Protein AF-A0A7S4NWD3-F1 (afdb_monomer_lite)

Structure (mmCIF, N/CA/C/O backbone):
data_AF-A0A7S4NWD3-F1
#
_entry.id   AF-A0A7S4NWD3-F1
#
loop_
_atom_site.group_PDB
_atom_site.id
_atom_site.type_symbol
_atom_site.label_atom_id
_atom_site.label_alt_id
_atom_site.label_comp_id
_atom_site.label_asym_id
_atom_site.label_entity_id
_atom_site.label_seq_id
_atom_site.pdbx_PDB_ins_code
_atom_site.Cartn_x
_atom_site.Cartn_y
_atom_site.Cartn_z
_atom_site.occupancy
_atom_site.B_iso_or_equiv
_atom_site.auth_seq_id
_atom_site.auth_comp_id
_atom_site.auth_asym_id
_atom_site.auth_atom_id
_atom_site.pdbx_PDB_model_num
ATOM 1 N N . MET A 1 1 ? -67.086 -18.623 17.886 1.00 41.56 1 MET A N 1
ATOM 2 C CA . MET A 1 1 ? -66.328 -18.677 16.615 1.00 41.56 1 MET A CA 1
ATOM 3 C C . MET A 1 1 ? -65.947 -17.241 16.277 1.00 41.56 1 MET A C 1
ATOM 5 O O . MET A 1 1 ? -66.860 -16.445 16.191 1.00 41.56 1 MET A O 1
ATOM 9 N N . GLY A 1 2 ? -64.716 -16.760 16.160 1.00 38.47 2 GLY A N 1
ATOM 10 C CA . GLY A 1 2 ? -63.356 -17.203 16.460 1.00 38.47 2 GLY A CA 1
ATOM 11 C C . GLY A 1 2 ? -62.492 -15.928 16.359 1.00 38.47 2 GLY A C 1
ATOM 12 O O . GLY A 1 2 ? -62.720 -15.122 15.460 1.00 38.47 2 GLY A O 1
ATOM 13 N N . ASN A 1 3 ? -61.579 -15.698 17.306 1.00 37.47 3 ASN A N 1
ATOM 14 C CA . ASN A 1 3 ? -60.650 -14.558 17.284 1.00 37.47 3 ASN A CA 1
ATOM 15 C C . ASN A 1 3 ? -59.569 -14.762 16.206 1.00 37.47 3 ASN A C 1
ATOM 17 O O . ASN A 1 3 ? -59.032 -15.868 16.130 1.00 37.47 3 ASN A O 1
ATOM 21 N N . PRO A 1 4 ? -59.156 -13.726 15.453 1.00 48.88 4 PRO A N 1
ATOM 22 C CA . PRO A 1 4 ? -57.919 -13.774 14.693 1.00 48.88 4 PRO A CA 1
ATOM 23 C C . PRO A 1 4 ? -56.743 -13.339 15.578 1.00 48.88 4 PRO A C 1
ATOM 25 O O . PRO A 1 4 ? -56.619 -12.185 15.983 1.00 48.88 4 PRO A O 1
ATOM 28 N N . THR A 1 5 ? -55.881 -14.303 15.887 1.00 43.25 5 THR A N 1
ATOM 29 C CA . THR A 1 5 ? -54.583 -14.129 16.541 1.00 43.25 5 THR A CA 1
ATOM 30 C C . THR A 1 5 ? -53.603 -13.417 15.609 1.00 43.25 5 THR A C 1
ATOM 32 O O . THR A 1 5 ? -53.411 -13.810 14.456 1.00 43.25 5 THR A O 1
ATOM 35 N N . SER A 1 6 ? -52.957 -12.371 16.125 1.00 45.97 6 SER A N 1
ATOM 36 C CA . SER A 1 6 ? -51.870 -11.655 15.466 1.00 45.97 6 SER A CA 1
ATOM 37 C C . SER A 1 6 ? -50.665 -12.581 15.263 1.00 45.97 6 SER A C 1
ATOM 39 O O . SER A 1 6 ? -50.131 -13.172 16.201 1.00 45.97 6 SER A O 1
ATOM 41 N N . LYS A 1 7 ? -50.217 -12.717 14.012 1.00 46.47 7 LYS A N 1
ATOM 42 C CA . LYS A 1 7 ? -48.926 -13.334 13.693 1.00 46.47 7 LYS A CA 1
ATOM 43 C C . LYS A 1 7 ? -47.823 -12.339 14.047 1.00 46.47 7 LYS A C 1
ATOM 45 O O . LYS A 1 7 ? -47.582 -11.391 13.305 1.00 46.47 7 LYS A O 1
ATOM 50 N N . GLY A 1 8 ? -47.167 -12.559 15.183 1.00 41.53 8 GLY A N 1
ATOM 51 C CA . GLY A 1 8 ? -45.890 -11.926 15.491 1.00 41.53 8 GLY A CA 1
ATOM 52 C C . GLY A 1 8 ? -44.839 -12.345 14.462 1.00 41.53 8 GLY A C 1
ATOM 53 O O . GLY A 1 8 ? -44.642 -13.537 14.222 1.00 41.53 8 GLY A O 1
ATOM 54 N N . LYS A 1 9 ? -44.177 -11.361 13.844 1.00 42.38 9 LYS A N 1
ATOM 55 C CA . LYS A 1 9 ? -42.900 -11.564 13.154 1.00 42.38 9 LYS A CA 1
ATOM 56 C C . LYS A 1 9 ? -41.910 -12.107 14.186 1.00 42.38 9 LYS A C 1
ATOM 58 O O . LYS A 1 9 ? -41.604 -11.415 15.151 1.00 42.38 9 LYS A O 1
ATOM 63 N N . LYS A 1 10 ? -41.430 -13.336 13.992 1.00 42.47 10 LYS A N 1
ATOM 64 C CA . LYS A 1 10 ? -40.183 -13.781 14.612 1.00 42.47 10 LYS A CA 1
ATOM 65 C C . LYS A 1 10 ? -39.064 -13.013 13.916 1.00 42.47 10 LYS A C 1
ATOM 67 O O . LYS A 1 10 ? -38.820 -13.245 12.737 1.00 42.47 10 LYS A O 1
ATOM 72 N N . GLU A 1 11 ? -38.469 -12.058 14.621 1.00 41.75 11 GLU A N 1
ATOM 73 C CA . GLU A 1 11 ? -37.129 -11.579 14.295 1.00 41.75 11 GLU A CA 1
ATOM 74 C C . GLU A 1 11 ? -36.184 -12.772 14.428 1.00 41.75 11 GLU A C 1
ATOM 76 O O . GLU A 1 11 ? -36.008 -13.341 15.505 1.00 41.75 11 GLU A O 1
ATOM 81 N N . GLU A 1 12 ? -35.660 -13.200 13.289 1.00 38.53 12 GLU A N 1
ATOM 82 C CA . GLU A 1 12 ? -34.567 -14.148 13.182 1.00 38.53 12 GLU A CA 1
ATOM 83 C C . GLU A 1 12 ? -33.302 -13.393 13.608 1.00 38.53 12 GLU A C 1
ATOM 85 O O . GLU A 1 12 ? -32.706 -12.641 12.841 1.00 38.53 12 GLU A O 1
ATOM 90 N N . VAL A 1 13 ? -32.977 -13.481 14.898 1.00 40.69 13 VAL A N 1
ATOM 91 C CA . VAL A 1 13 ? -31.715 -12.980 15.441 1.00 40.69 13 VAL A CA 1
ATOM 92 C C . VAL A 1 13 ? -30.650 -13.990 15.029 1.00 40.69 13 VAL A C 1
ATOM 94 O O . VAL A 1 13 ? -30.487 -15.016 15.681 1.00 40.69 13 VAL A O 1
ATOM 97 N N . GLU A 1 14 ? -29.999 -13.728 13.895 1.00 43.06 14 GLU A N 1
ATOM 98 C CA . GLU A 1 14 ? -28.800 -14.444 13.457 1.00 43.06 14 GLU A CA 1
ATOM 99 C C . GLU A 1 14 ? -27.775 -14.505 14.597 1.00 43.06 14 GLU A C 1
ATOM 101 O O . GLU A 1 14 ? -27.456 -13.486 15.219 1.00 43.06 14 GLU A O 1
ATOM 106 N N . ASP A 1 15 ? -27.250 -15.709 14.833 1.00 42.38 15 ASP A N 1
ATOM 107 C CA . ASP A 1 15 ? -26.119 -16.003 15.710 1.00 42.38 15 ASP A CA 1
ATOM 108 C C . ASP A 1 15 ? -24.873 -15.227 15.250 1.00 42.38 15 ASP A C 1
ATOM 110 O O . ASP A 1 15 ? -24.017 -15.729 14.518 1.00 42.38 15 ASP A O 1
ATOM 114 N N . ARG A 1 16 ? -24.755 -13.966 15.670 1.00 47.50 16 ARG A N 1
ATOM 115 C CA . ARG A 1 16 ? -23.540 -13.176 15.466 1.00 47.50 16 ARG A CA 1
ATOM 116 C C . ARG A 1 16 ? -22.467 -13.717 16.401 1.00 47.50 16 ARG A C 1
ATOM 118 O O . ARG A 1 16 ? -22.566 -13.571 17.620 1.00 47.50 16 ARG A O 1
ATOM 125 N N . LYS A 1 17 ? -21.451 -14.365 15.828 1.00 49.34 17 LYS A N 1
ATOM 126 C CA . LYS A 1 17 ? -20.293 -14.871 16.570 1.00 49.34 17 LYS A CA 1
ATOM 127 C C . LYS A 1 17 ? -19.657 -13.729 17.359 1.00 49.34 17 LYS A C 1
ATOM 129 O O . LYS A 1 17 ? -19.288 -12.701 16.799 1.00 49.34 17 LYS A O 1
ATOM 134 N N . GLN A 1 18 ? -19.543 -13.928 18.666 1.00 49.31 18 GLN A N 1
ATOM 135 C CA . GLN A 1 18 ? -18.903 -12.986 19.568 1.00 49.31 18 GLN A CA 1
ATOM 136 C C . GLN A 1 18 ? -17.391 -12.998 19.300 1.00 49.31 18 GLN A C 1
ATOM 138 O O . GLN A 1 18 ? -16.744 -14.034 19.470 1.00 49.31 18 GLN A O 1
ATOM 143 N N . THR A 1 19 ? -16.828 -11.878 18.849 1.00 57.00 19 THR A N 1
ATOM 144 C CA . THR A 1 19 ? -15.382 -11.753 18.608 1.00 57.00 19 THR A CA 1
ATOM 145 C C . THR A 1 19 ? -14.650 -11.330 19.884 1.00 57.00 19 THR A C 1
ATOM 147 O O . THR A 1 19 ? -15.164 -10.548 20.686 1.00 57.00 19 THR A O 1
ATOM 150 N N . ASN A 1 20 ? -13.431 -11.845 20.087 1.00 61.56 20 ASN A N 1
ATOM 151 C CA . ASN A 1 20 ? -12.534 -11.436 21.176 1.00 61.56 20 ASN A CA 1
ATOM 152 C C . ASN A 1 20 ? -11.809 -10.130 20.809 1.00 61.56 20 ASN A C 1
ATOM 154 O O . ASN A 1 20 ? -10.587 -10.107 20.665 1.00 61.56 20 ASN A O 1
ATOM 158 N N . ASP A 1 21 ? -12.555 -9.045 20.616 1.00 73.25 21 ASP A N 1
ATOM 159 C CA . ASP A 1 21 ? -11.954 -7.762 20.256 1.00 73.25 21 ASP A CA 1
ATOM 160 C C . ASP A 1 21 ? -11.148 -7.187 21.428 1.00 73.25 21 ASP A C 1
ATOM 162 O O . ASP A 1 21 ? -11.677 -6.933 22.515 1.00 73.25 21 ASP A O 1
ATOM 166 N N . VAL A 1 22 ? -9.869 -6.892 21.200 1.00 80.00 22 VAL A N 1
ATOM 167 C CA . VAL A 1 22 ? -9.055 -6.152 22.170 1.00 80.00 22 VAL A CA 1
ATOM 168 C C . VAL A 1 22 ? -9.327 -4.658 22.003 1.00 80.00 22 VAL A C 1
ATOM 170 O O . VAL A 1 22 ? -8.842 -4.031 21.059 1.00 80.00 22 VAL A O 1
ATOM 173 N N . VAL A 1 23 ? -10.101 -4.076 22.925 1.00 81.12 23 VAL A N 1
ATOM 174 C CA . VAL A 1 23 ? -10.368 -2.628 22.962 1.00 81.12 23 VAL A CA 1
ATOM 175 C C . VAL A 1 23 ? -9.117 -1.878 23.405 1.00 81.12 23 VAL A C 1
ATOM 177 O O . VAL A 1 23 ? -8.623 -2.064 24.515 1.00 81.12 23 VAL A O 1
ATOM 180 N N . LEU A 1 24 ? -8.635 -0.983 22.550 1.00 79.38 24 LEU A N 1
ATOM 181 C CA . LEU A 1 24 ? -7.476 -0.132 22.810 1.00 79.38 24 LEU A CA 1
ATOM 182 C C . LEU A 1 24 ? -7.882 1.181 23.475 1.00 79.38 24 LEU A C 1
ATOM 184 O O . LEU A 1 24 ? -7.222 1.652 24.400 1.00 79.38 24 LEU A O 1
ATOM 188 N N . LYS A 1 25 ? -8.970 1.785 22.988 1.00 85.81 25 LYS A N 1
ATOM 189 C CA . LYS A 1 25 ? -9.419 3.111 23.416 1.00 85.81 25 LYS A CA 1
ATOM 190 C C . LYS A 1 25 ? -10.913 3.294 23.167 1.00 85.81 25 LYS A C 1
ATOM 192 O O . LYS A 1 25 ? -11.452 2.790 22.186 1.00 85.81 25 LYS A O 1
ATOM 197 N N . LYS A 1 26 ? -11.568 4.081 24.025 1.00 87.75 26 LYS A N 1
ATOM 198 C CA . LYS A 1 26 ? -12.916 4.618 23.786 1.00 87.75 26 LYS A CA 1
ATOM 199 C C . LYS A 1 26 ? -12.838 6.082 23.362 1.00 87.75 26 LYS A C 1
ATOM 201 O O . LYS A 1 26 ? -12.059 6.852 23.924 1.00 87.75 26 LYS A O 1
ATOM 206 N N . ILE A 1 27 ? -13.637 6.463 22.374 1.00 88.25 27 ILE A N 1
ATOM 207 C CA . ILE A 1 27 ? -13.651 7.801 21.772 1.00 88.25 27 ILE A CA 1
ATOM 208 C C . ILE A 1 27 ? -15.102 8.276 21.685 1.00 88.25 27 ILE A C 1
ATOM 210 O O . ILE A 1 27 ? -15.995 7.478 21.426 1.00 88.25 27 ILE A O 1
ATOM 214 N N . LYS A 1 28 ? -15.356 9.570 21.889 1.00 88.06 28 LYS A N 1
ATOM 215 C CA . LYS A 1 28 ? -16.669 10.177 21.641 1.00 88.06 28 LYS A CA 1
ATOM 216 C C . LYS A 1 28 ? -16.530 11.237 20.553 1.00 88.06 28 LYS A C 1
ATOM 218 O O . LYS A 1 28 ? -15.731 12.156 20.714 1.00 88.06 28 LYS A O 1
ATOM 223 N N . LYS A 1 29 ? -17.288 11.103 19.466 1.00 83.69 29 LYS A N 1
ATOM 224 C CA . LYS A 1 29 ? -17.286 12.003 18.301 1.00 83.69 29 LYS A CA 1
ATOM 225 C C . LYS A 1 29 ? -18.735 12.308 17.939 1.00 83.69 29 LYS A C 1
ATOM 227 O O . LYS A 1 29 ? -19.535 11.385 17.823 1.00 83.69 29 LYS A O 1
ATOM 232 N N . ASP A 1 30 ? -19.087 13.589 17.870 1.00 89.69 30 ASP A N 1
ATOM 233 C CA . ASP A 1 30 ? -20.436 14.058 17.509 1.00 89.69 30 ASP A CA 1
ATOM 234 C C . ASP A 1 30 ? -21.569 13.401 18.323 1.00 89.69 30 ASP A C 1
ATOM 236 O O . ASP A 1 30 ? -22.630 13.047 17.818 1.00 89.69 30 ASP A O 1
ATO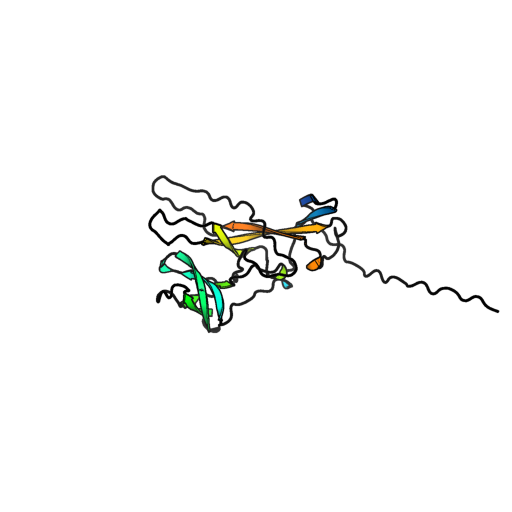M 240 N N . GLY A 1 31 ? -21.323 13.188 19.621 1.00 89.06 31 GLY A N 1
ATOM 241 C CA . GLY A 1 31 ? -22.281 12.547 20.528 1.00 89.06 31 GLY A CA 1
ATOM 242 C C . GLY A 1 31 ? -22.340 11.017 20.439 1.00 89.06 31 GLY A C 1
ATOM 243 O O . GLY A 1 31 ? -22.986 10.400 21.285 1.00 89.06 31 GLY A O 1
ATOM 244 N N . VAL A 1 32 ? -21.628 10.398 19.497 1.00 87.06 32 VAL A N 1
ATOM 245 C CA . VAL A 1 32 ? -21.564 8.946 19.296 1.00 87.06 32 VAL A CA 1
ATOM 246 C C . VAL A 1 32 ? -20.310 8.375 19.958 1.00 87.06 32 VAL A C 1
ATOM 248 O O . VAL A 1 32 ? -19.217 8.932 19.840 1.00 87.06 32 VAL A O 1
ATOM 251 N N . ASN A 1 33 ? -20.462 7.248 20.657 1.00 89.12 33 ASN A N 1
ATOM 252 C CA . ASN A 1 33 ? -19.335 6.511 21.222 1.00 89.12 33 ASN A CA 1
ATOM 253 C C . ASN A 1 33 ? -18.745 5.552 20.184 1.00 89.12 33 ASN A C 1
ATOM 255 O O . ASN A 1 33 ? -19.465 4.796 19.527 1.00 89.12 33 ASN A O 1
ATOM 259 N N . TYR A 1 34 ? -17.425 5.543 20.108 1.00 87.31 34 TYR A N 1
ATOM 260 C CA . TYR A 1 34 ? -16.610 4.679 19.276 1.00 87.31 34 TYR A CA 1
ATOM 261 C C . TYR A 1 34 ? -15.595 3.927 20.138 1.00 87.31 34 TYR A C 1
ATOM 263 O O . TYR A 1 34 ? -15.193 4.380 21.214 1.00 87.31 34 TYR A O 1
ATOM 271 N N . VAL A 1 35 ? -15.167 2.778 19.639 1.00 85.75 35 VAL A N 1
ATOM 272 C CA . VAL A 1 35 ? -14.115 1.943 20.205 1.00 85.75 35 VAL A CA 1
ATOM 273 C C . VAL A 1 35 ? -13.070 1.695 19.131 1.00 85.75 35 VAL A C 1
ATOM 275 O O . VAL A 1 35 ? -13.398 1.320 18.006 1.00 85.75 35 VAL A O 1
ATOM 278 N N . GLU A 1 36 ? -11.813 1.943 19.475 1.00 86.69 36 GLU A N 1
ATOM 279 C CA . GLU A 1 36 ? -10.679 1.480 18.689 1.00 86.69 36 GLU A CA 1
ATOM 280 C C . GLU A 1 36 ? -10.364 0.055 19.138 1.00 86.69 36 GLU A C 1
ATOM 282 O O . GLU A 1 36 ? -10.134 -0.182 20.329 1.00 86.69 36 GLU A O 1
ATOM 287 N N . VAL A 1 37 ? -10.368 -0.889 18.204 1.00 86.62 37 VAL A N 1
ATOM 288 C CA . VAL A 1 37 ? -10.076 -2.301 18.474 1.00 86.62 37 VAL A CA 1
ATOM 289 C C . VAL A 1 37 ? -8.916 -2.775 17.615 1.00 86.62 37 VAL A C 1
ATOM 291 O O . VAL A 1 37 ? -8.726 -2.282 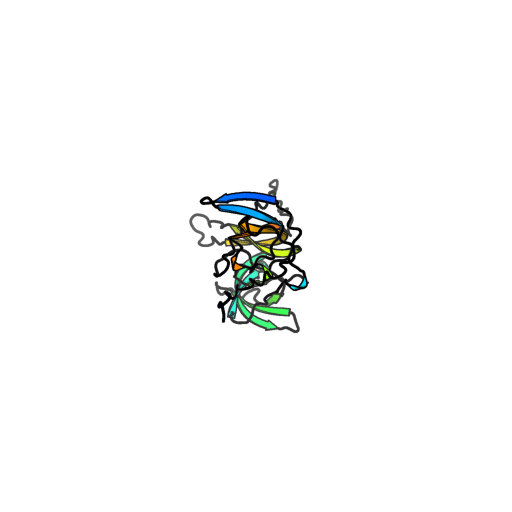16.503 1.00 86.62 37 VAL A O 1
ATOM 294 N N . VAL A 1 38 ? -8.129 -3.723 18.124 1.00 86.06 38 VAL A N 1
ATOM 295 C CA . VAL A 1 38 ? -7.137 -4.428 17.300 1.00 86.06 38 VAL A CA 1
ATOM 296 C C . VAL A 1 38 ? -7.877 -5.250 16.251 1.00 86.06 38 VAL A C 1
ATOM 298 O O . VAL A 1 38 ? -8.775 -6.015 16.595 1.00 86.06 38 VAL A O 1
ATOM 301 N N . TYR A 1 39 ? -7.496 -5.083 14.989 1.00 83.12 39 TYR A N 1
ATOM 302 C CA . TYR A 1 39 ? -7.989 -5.900 13.891 1.00 83.12 39 TYR A CA 1
ATOM 303 C C . TYR A 1 39 ? -6.928 -6.935 13.529 1.00 83.12 39 TYR A C 1
ATOM 305 O O . TYR A 1 39 ? -5.809 -6.590 13.145 1.00 83.12 39 TYR A O 1
ATOM 313 N N . GLU A 1 40 ? -7.290 -8.205 13.664 1.00 80.81 40 GLU A N 1
ATOM 314 C CA . GLU A 1 40 ? -6.474 -9.329 13.222 1.00 80.81 40 GLU A CA 1
ATOM 315 C C . GLU A 1 40 ? -7.141 -9.936 11.985 1.00 80.81 40 GLU A C 1
ATOM 317 O O . GLU A 1 40 ? -8.096 -10.704 12.126 1.00 80.81 40 GLU A O 1
ATOM 322 N N . PRO A 1 41 ? -6.697 -9.573 10.765 1.00 72.75 41 PRO A N 1
ATOM 323 C CA . PRO A 1 41 ? -7.249 -10.171 9.563 1.00 72.75 41 PRO A CA 1
ATOM 324 C C . PRO A 1 41 ? -7.016 -11.679 9.605 1.00 72.75 41 PRO A C 1
ATOM 326 O O . PRO A 1 41 ? -5.907 -12.148 9.885 1.00 72.75 41 PRO A O 1
ATOM 329 N N . HIS A 1 42 ? -8.055 -12.450 9.289 1.00 69.50 42 HIS A N 1
ATOM 330 C CA . HIS A 1 42 ? -7.872 -13.873 9.049 1.00 69.50 42 HIS A CA 1
ATOM 331 C C . HIS A 1 42 ? -6.899 -14.040 7.876 1.00 69.50 42 HIS A C 1
ATOM 333 O O . HIS A 1 42 ? -7.044 -13.361 6.860 1.00 69.50 42 HIS A O 1
ATOM 339 N N . LYS A 1 43 ? -5.912 -14.937 7.989 1.00 68.25 43 LYS A N 1
ATOM 340 C CA . LYS A 1 43 ? -4.872 -15.100 6.952 1.00 68.25 43 LYS A CA 1
ATOM 341 C C . LYS A 1 43 ? -5.460 -15.348 5.559 1.00 68.25 43 LYS A C 1
ATOM 343 O O . LYS A 1 43 ? -4.948 -14.820 4.582 1.00 68.25 43 LYS A O 1
ATOM 348 N N . ASP A 1 44 ? -6.570 -16.077 5.498 1.00 69.81 44 ASP A N 1
ATOM 349 C CA . ASP A 1 44 ? -7.260 -16.416 4.246 1.00 69.81 44 ASP A CA 1
ATOM 350 C C . ASP A 1 44 ? -8.066 -15.253 3.639 1.00 69.81 44 ASP A C 1
ATOM 352 O O . ASP A 1 44 ? -8.565 -15.362 2.522 1.00 69.81 44 ASP A O 1
ATOM 356 N N . MET A 1 45 ? -8.223 -14.144 4.366 1.00 66.94 45 MET A N 1
ATOM 357 C CA . MET A 1 45 ? -8.932 -12.957 3.884 1.00 66.94 45 MET A CA 1
ATOM 358 C C . MET A 1 45 ? -8.011 -11.939 3.219 1.00 66.94 45 MET A C 1
ATOM 360 O O . MET A 1 45 ? -8.528 -11.041 2.557 1.00 66.94 45 MET A O 1
ATOM 364 N N . VAL A 1 46 ? -6.686 -12.072 3.373 1.00 67.31 46 VAL A N 1
ATOM 365 C CA . VAL A 1 46 ? -5.728 -11.133 2.784 1.00 67.31 46 VAL A CA 1
ATOM 366 C C . VAL A 1 46 ? -5.683 -11.338 1.270 1.00 67.31 46 VAL A C 1
ATOM 368 O O . VAL A 1 46 ? -5.065 -12.276 0.763 1.00 67.31 46 VAL A O 1
ATOM 371 N N . ARG A 1 47 ? -6.361 -10.457 0.537 1.00 74.19 47 ARG A N 1
ATOM 372 C CA . ARG A 1 47 ? -6.329 -10.393 -0.923 1.00 74.19 47 ARG A CA 1
ATOM 373 C C . ARG A 1 47 ? -5.125 -9.574 -1.349 1.00 74.19 47 ARG A C 1
ATOM 375 O O . ARG A 1 47 ? -4.896 -8.479 -0.856 1.00 74.19 47 ARG A O 1
ATOM 382 N N . ARG A 1 48 ? -4.341 -10.114 -2.275 1.00 71.88 48 ARG A N 1
ATOM 383 C CA . ARG A 1 48 ? -3.202 -9.407 -2.859 1.00 71.88 48 ARG A CA 1
ATOM 384 C C . ARG A 1 48 ? -3.549 -9.080 -4.296 1.00 71.88 48 ARG A C 1
ATOM 386 O O . ARG A 1 48 ? -3.728 -10.000 -5.093 1.00 71.88 48 ARG A O 1
ATOM 393 N N . LEU A 1 49 ? -3.656 -7.793 -4.597 1.00 81.81 49 LEU A N 1
ATOM 394 C CA . LEU A 1 49 ? -3.792 -7.338 -5.969 1.00 81.81 49 LEU A CA 1
ATOM 395 C C . LEU A 1 49 ? -2.427 -7.311 -6.641 1.00 81.81 49 LEU A C 1
ATOM 397 O O . LEU A 1 49 ? -1.401 -7.024 -6.018 1.00 81.81 49 LEU A O 1
ATOM 401 N N . GLN A 1 50 ? -2.437 -7.662 -7.915 1.00 86.94 50 GLN A N 1
ATOM 402 C CA . GLN A 1 50 ? -1.275 -7.637 -8.773 1.00 86.94 50 GLN A CA 1
ATOM 403 C C . GLN A 1 50 ? -1.474 -6.514 -9.794 1.00 86.94 50 GLN A C 1
ATOM 405 O O . GLN A 1 50 ? -2.541 -6.500 -10.400 1.00 86.94 50 GLN A O 1
ATOM 410 N N . PRO A 1 51 ? -0.496 -5.609 -9.989 1.00 92.75 51 PRO A N 1
ATOM 411 C CA . PRO A 1 51 ? -0.572 -4.628 -11.063 1.00 92.75 51 PRO A CA 1
ATOM 412 C C . PRO A 1 51 ? -0.769 -5.282 -12.431 1.00 92.75 51 PRO A C 1
ATOM 414 O O . PRO A 1 51 ? -0.094 -6.261 -12.763 1.00 92.75 51 PRO A O 1
ATOM 417 N N . GLU A 1 52 ? -1.670 -4.725 -13.223 1.00 94.38 52 GLU A N 1
ATOM 418 C CA . GLU A 1 52 ? -1.964 -5.133 -14.591 1.00 94.38 52 GLU A CA 1
ATOM 419 C C . GLU A 1 52 ? -1.443 -4.088 -15.595 1.00 94.38 52 GLU A C 1
ATOM 421 O O . GLU A 1 52 ? -1.230 -2.927 -15.237 1.00 94.38 52 GLU A O 1
ATOM 426 N N . PRO A 1 53 ? -1.207 -4.461 -16.867 1.00 97.00 53 PRO A N 1
ATOM 427 C CA . PRO A 1 53 ? -0.862 -3.494 -17.906 1.00 97.00 53 PRO A CA 1
ATOM 428 C C . PRO A 1 53 ? -1.874 -2.344 -17.992 1.00 97.00 53 PRO A C 1
ATOM 430 O O . PRO A 1 53 ? -3.074 -2.572 -18.136 1.00 97.00 53 PRO A O 1
ATOM 433 N N . GLY A 1 54 ? -1.373 -1.112 -17.945 1.00 96.62 54 GLY A N 1
ATOM 434 C CA . GLY A 1 54 ? -2.160 0.119 -17.891 1.00 96.62 54 GLY A CA 1
ATOM 435 C C . GLY A 1 54 ? -2.372 0.681 -16.482 1.00 96.62 54 GLY A C 1
ATOM 436 O O . GLY A 1 54 ? -2.784 1.836 -16.373 1.00 96.62 54 GLY A O 1
ATOM 437 N N . ASP A 1 55 ? -2.064 -0.073 -15.423 1.00 95.75 55 ASP A N 1
ATOM 438 C CA . ASP A 1 55 ? -2.160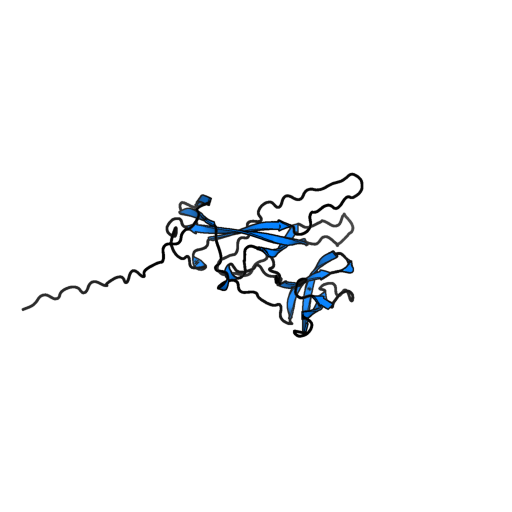 0.436 -14.055 1.00 95.75 55 ASP A CA 1
ATOM 439 C C . ASP A 1 55 ? -1.096 1.498 -13.772 1.00 95.75 55 ASP A C 1
ATOM 441 O O . ASP A 1 55 ? 0.074 1.367 -14.151 1.00 95.75 55 ASP A O 1
ATOM 445 N N . HIS A 1 56 ? -1.511 2.526 -13.031 1.00 95.06 56 HIS A N 1
ATOM 446 C CA . HIS A 1 56 ? -0.614 3.506 -12.438 1.00 95.06 56 HIS A CA 1
ATOM 447 C C . HIS A 1 56 ? -0.033 2.953 -11.132 1.00 95.06 56 HIS A C 1
ATOM 449 O O . HIS A 1 56 ? -0.754 2.417 -10.282 1.00 95.06 56 HIS A O 1
ATOM 455 N N . VAL A 1 57 ? 1.284 3.039 -10.979 1.00 94.06 57 VAL A N 1
ATOM 456 C CA . VAL A 1 57 ? 2.030 2.332 -9.934 1.00 94.06 57 VAL A CA 1
ATOM 457 C C . VAL A 1 57 ? 3.169 3.175 -9.377 1.00 94.06 57 VAL A C 1
ATOM 459 O O . VAL A 1 57 ? 3.731 4.037 -10.052 1.00 94.06 57 VAL A O 1
ATOM 462 N N . LEU A 1 58 ? 3.580 2.847 -8.153 1.00 93.44 58 LEU A N 1
ATOM 463 C CA . LEU A 1 58 ? 4.878 3.233 -7.618 1.00 93.44 58 LEU A CA 1
ATOM 464 C C . LEU A 1 58 ? 5.904 2.143 -7.835 1.00 93.44 58 LEU A C 1
ATOM 466 O O . LEU A 1 58 ? 5.743 0.999 -7.402 1.00 93.44 58 LEU A O 1
ATOM 470 N N . THR A 1 59 ? 7.036 2.557 -8.374 1.00 93.75 59 THR A N 1
ATOM 471 C CA . THR A 1 59 ? 8.089 1.659 -8.811 1.00 93.75 59 THR A CA 1
ATOM 472 C C . THR A 1 59 ? 9.420 2.085 -8.215 1.00 93.75 59 THR A C 1
ATOM 474 O O . THR A 1 59 ? 9.779 3.261 -8.228 1.00 93.75 59 THR A O 1
ATOM 477 N N . PHE A 1 60 ? 10.172 1.127 -7.670 1.00 92.12 60 PHE A N 1
ATOM 478 C CA . PHE A 1 60 ? 11.519 1.376 -7.164 1.00 92.12 60 PHE A CA 1
ATOM 479 C C . PHE A 1 60 ? 12.507 1.524 -8.322 1.00 92.12 60 PHE A C 1
ATOM 481 O O . PHE A 1 60 ? 12.834 0.551 -8.999 1.00 92.12 60 PHE A O 1
ATOM 488 N N . HIS A 1 61 ? 13.034 2.726 -8.498 1.00 90.25 61 HIS A N 1
ATOM 489 C CA . HIS A 1 61 ? 14.087 3.013 -9.452 1.00 90.25 61 HIS A CA 1
ATOM 490 C C . HIS A 1 61 ? 15.449 2.665 -8.836 1.00 90.25 61 HIS A C 1
ATOM 492 O O . HIS A 1 61 ? 15.948 3.373 -7.955 1.00 90.25 61 HIS A O 1
ATOM 498 N N . GLU A 1 62 ? 16.051 1.553 -9.276 1.00 85.44 62 GLU A N 1
ATOM 499 C CA . GLU A 1 62 ? 17.333 1.069 -8.739 1.00 85.44 62 GLU A CA 1
ATOM 500 C C . GLU A 1 62 ? 18.468 2.112 -8.811 1.00 85.44 62 GLU A C 1
ATOM 502 O O . GLU A 1 62 ? 19.150 2.277 -7.799 1.00 85.44 62 GLU A O 1
ATOM 507 N N . PRO A 1 63 ? 18.669 2.864 -9.916 1.00 84.25 63 PRO A N 1
ATOM 508 C CA . PRO A 1 63 ? 19.760 3.837 -10.008 1.00 84.25 63 PRO A CA 1
ATOM 509 C C . PRO A 1 63 ? 19.710 4.956 -8.962 1.00 84.25 63 PRO A C 1
ATOM 511 O O . PRO A 1 63 ? 20.756 5.397 -8.488 1.00 84.25 63 PRO A O 1
ATOM 514 N N . THR A 1 64 ? 18.515 5.424 -8.588 1.00 82.75 64 THR A N 1
ATOM 515 C CA . THR A 1 64 ? 18.351 6.510 -7.601 1.00 82.75 64 THR A CA 1
ATOM 516 C C . THR A 1 64 ? 17.921 6.010 -6.223 1.00 82.75 64 THR A C 1
ATOM 518 O O . THR A 1 64 ? 17.790 6.810 -5.295 1.00 82.75 64 THR A O 1
ATOM 521 N N . CYS A 1 65 ? 17.721 4.698 -6.062 1.00 84.75 65 CYS A N 1
ATOM 522 C CA . CYS A 1 65 ? 17.271 4.055 -4.828 1.00 84.75 65 CYS A CA 1
ATOM 523 C C . CYS A 1 65 ? 15.983 4.666 -4.242 1.00 84.75 65 CYS A C 1
ATOM 525 O O . CYS A 1 65 ? 15.831 4.741 -3.020 1.00 84.75 65 CYS A O 1
ATOM 527 N N . CYS A 1 66 ? 15.063 5.117 -5.096 1.00 85.44 66 CYS A N 1
ATOM 528 C CA . CYS A 1 66 ? 13.837 5.811 -4.699 1.00 85.44 66 CYS A CA 1
ATOM 529 C C . CYS A 1 66 ? 12.618 5.267 -5.453 1.00 85.44 66 CYS A C 1
ATOM 531 O O . CYS A 1 66 ? 12.763 4.672 -6.514 1.00 85.44 66 CYS A O 1
ATOM 533 N N . TYR A 1 67 ? 11.420 5.485 -4.910 1.00 88.75 67 TYR A N 1
ATOM 534 C CA . TYR A 1 67 ? 10.170 5.184 -5.613 1.00 88.75 67 TYR A CA 1
ATOM 535 C C . TYR A 1 67 ? 9.705 6.384 -6.434 1.00 88.75 67 TYR A C 1
ATOM 537 O O . TYR A 1 67 ? 9.784 7.514 -5.945 1.00 88.75 67 TYR A O 1
ATOM 545 N N . TYR A 1 68 ? 9.206 6.114 -7.637 1.00 90.19 68 TYR A N 1
ATOM 546 C CA . TYR A 1 68 ? 8.595 7.091 -8.537 1.00 90.19 68 TYR A CA 1
ATOM 547 C C . TYR A 1 68 ? 7.333 6.511 -9.163 1.00 90.19 68 TYR A C 1
ATOM 549 O O . TYR A 1 68 ? 7.161 5.290 -9.201 1.00 90.19 68 TYR A O 1
ATOM 557 N N . PHE A 1 69 ? 6.472 7.403 -9.638 1.00 92.44 69 PHE A N 1
ATOM 558 C CA . PHE A 1 69 ? 5.284 7.042 -10.392 1.00 92.44 69 PHE A CA 1
ATOM 559 C C . PHE A 1 69 ? 5.652 6.564 -11.800 1.00 92.44 69 PHE A C 1
ATOM 561 O O . PHE A 1 69 ? 6.630 7.017 -12.403 1.00 92.44 69 PHE A O 1
ATOM 568 N N . SER A 1 70 ? 4.902 5.581 -12.278 1.00 95.31 70 SER A N 1
ATOM 569 C CA . SER A 1 70 ? 5.050 4.989 -13.605 1.00 95.31 70 SER A CA 1
ATOM 570 C C . SER A 1 70 ? 3.761 4.271 -13.993 1.00 95.31 70 SER A C 1
ATOM 572 O O . SER A 1 70 ? 2.895 4.022 -13.152 1.00 95.31 70 SER A O 1
ATOM 574 N N . THR A 1 71 ? 3.660 3.880 -15.258 1.00 97.62 71 THR A N 1
ATOM 575 C CA . THR A 1 71 ? 2.577 3.037 -15.775 1.00 97.62 71 THR A CA 1
ATOM 576 C C . THR A 1 71 ? 3.123 1.670 -16.172 1.00 97.62 71 THR A C 1
ATOM 578 O O . THR A 1 71 ? 4.199 1.582 -16.768 1.00 97.62 71 THR A O 1
ATOM 581 N N . VAL A 1 72 ? 2.395 0.598 -15.853 1.00 97.75 72 VAL A N 1
ATOM 582 C CA . VAL A 1 72 ? 2.767 -0.764 -16.266 1.00 97.75 72 VAL A CA 1
ATOM 583 C C . VAL A 1 72 ? 2.531 -0.944 -17.762 1.00 97.75 72 VAL A C 1
ATOM 585 O O . VAL A 1 72 ? 1.400 -0.843 -18.229 1.00 97.75 72 VAL A O 1
ATOM 588 N N . ASP A 1 73 ? 3.574 -1.297 -18.507 1.00 98.00 73 ASP A N 1
ATOM 589 C CA . ASP A 1 73 ? 3.468 -1.626 -19.931 1.00 98.00 73 ASP A CA 1
ATOM 590 C C . ASP A 1 73 ? 3.168 -3.113 -20.136 1.00 98.00 73 ASP A C 1
ATOM 592 O O . ASP A 1 73 ? 2.341 -3.495 -20.966 1.00 98.00 73 ASP A O 1
ATOM 596 N N . SER A 1 74 ? 3.853 -3.980 -19.386 1.00 97.69 74 SER A N 1
ATOM 597 C CA . SER A 1 74 ? 3.649 -5.427 -19.458 1.00 97.69 74 SER A CA 1
ATOM 598 C C . SER A 1 74 ? 4.121 -6.143 -18.195 1.00 97.69 74 SER A C 1
ATOM 600 O O . SER A 1 74 ? 4.904 -5.604 -17.412 1.00 97.69 74 SER A O 1
ATOM 602 N N . PHE A 1 75 ? 3.652 -7.377 -18.011 1.00 96.56 75 PHE A N 1
ATOM 603 C CA . PHE A 1 75 ? 4.079 -8.263 -16.934 1.00 96.56 75 PHE A CA 1
ATOM 604 C C . PHE A 1 75 ? 4.379 -9.663 -17.480 1.00 96.56 75 PHE A C 1
ATOM 606 O O . PHE A 1 75 ? 3.531 -10.281 -18.127 1.00 96.56 75 PHE A O 1
ATOM 613 N N . ASP A 1 76 ? 5.572 -10.175 -17.187 1.00 96.38 76 ASP A N 1
ATOM 614 C CA . ASP A 1 76 ? 5.970 -11.550 -17.472 1.00 96.38 76 ASP A CA 1
ATOM 615 C C . ASP A 1 76 ? 5.864 -12.408 -16.206 1.00 96.38 76 ASP A C 1
ATOM 617 O O . ASP A 1 76 ? 6.677 -12.330 -15.281 1.00 96.38 76 ASP A O 1
ATOM 621 N N . GLN A 1 77 ? 4.863 -13.287 -16.193 1.00 92.94 77 GLN A N 1
ATOM 622 C CA . GLN A 1 77 ? 4.596 -14.192 -15.081 1.00 92.94 77 GLN A CA 1
ATOM 623 C C . GLN A 1 77 ? 5.693 -15.247 -14.871 1.00 92.94 77 GLN A C 1
ATOM 625 O O . GLN A 1 77 ? 5.864 -15.726 -13.750 1.00 92.94 77 GLN A O 1
ATOM 630 N N . ALA A 1 78 ? 6.438 -15.635 -15.910 1.00 94.31 78 ALA A N 1
ATOM 631 C CA . ALA A 1 78 ? 7.480 -16.652 -15.781 1.00 94.31 78 ALA A CA 1
ATOM 632 C C . ALA A 1 78 ? 8.710 -16.108 -15.046 1.00 94.31 78 ALA A C 1
ATOM 634 O O . ALA A 1 78 ? 9.330 -16.819 -14.253 1.00 94.31 78 ALA A O 1
ATOM 635 N N . THR A 1 79 ? 9.052 -14.845 -15.299 1.00 94.81 79 THR A N 1
ATOM 636 C CA . THR A 1 79 ? 10.215 -14.179 -14.699 1.00 94.81 79 THR A CA 1
ATOM 637 C C . THR A 1 79 ? 9.857 -13.301 -13.503 1.00 94.81 79 THR A C 1
ATOM 639 O O . THR A 1 79 ? 10.752 -12.923 -12.745 1.00 94.81 79 THR A O 1
ATOM 642 N N . MET A 1 80 ? 8.565 -13.034 -13.285 1.00 94.31 80 MET A N 1
ATOM 643 C CA . MET A 1 80 ? 8.052 -12.105 -12.275 1.00 94.31 80 MET A CA 1
ATOM 644 C C . MET A 1 80 ? 8.603 -10.682 -12.463 1.00 94.31 80 MET A C 1
ATOM 646 O O . MET A 1 80 ? 8.923 -9.992 -11.487 1.00 94.31 80 MET A O 1
ATOM 650 N N . LEU A 1 81 ? 8.730 -10.262 -13.726 1.00 96.44 81 LEU A N 1
ATOM 651 C CA . LEU A 1 81 ? 9.237 -8.952 -14.125 1.00 96.44 81 LEU A CA 1
ATOM 652 C C . LEU A 1 81 ? 8.145 -8.122 -14.796 1.00 96.44 81 LEU A C 1
ATOM 654 O O . LEU A 1 81 ? 7.365 -8.625 -15.601 1.00 96.44 81 LEU A O 1
ATOM 658 N N . TYR A 1 82 ? 8.123 -6.841 -14.460 1.00 96.94 82 TYR A N 1
ATOM 659 C CA . TYR A 1 82 ? 7.318 -5.816 -15.104 1.00 96.94 82 TYR A CA 1
ATOM 660 C C . TYR A 1 82 ? 8.195 -4.987 -16.025 1.00 96.94 82 TYR A C 1
ATOM 662 O O . TYR A 1 82 ? 9.344 -4.707 -15.688 1.00 96.94 82 TYR A O 1
ATOM 670 N N . GLU A 1 83 ? 7.622 -4.542 -17.131 1.00 98.06 83 GLU A N 1
ATOM 671 C CA . GLU A 1 83 ? 8.129 -3.396 -17.877 1.00 98.06 83 GLU A CA 1
ATOM 672 C C . GLU A 1 83 ? 7.237 -2.199 -17.567 1.00 98.06 83 GLU A C 1
ATOM 674 O O . GLU A 1 83 ? 6.009 -2.337 -17.542 1.00 98.06 83 GLU A O 1
ATOM 679 N N . VAL A 1 84 ? 7.846 -1.044 -17.308 1.00 97.56 84 VAL A N 1
ATOM 680 C CA . VAL A 1 84 ? 7.129 0.190 -16.977 1.00 97.56 84 VAL A CA 1
ATOM 681 C C . VAL A 1 84 ? 7.613 1.368 -17.813 1.00 97.56 84 VAL A C 1
ATOM 683 O O . VAL A 1 84 ? 8.784 1.452 -18.190 1.00 97.56 84 VAL A O 1
ATOM 686 N N . THR A 1 85 ? 6.732 2.340 -18.005 1.00 97.50 85 THR A N 1
ATOM 687 C CA . THR A 1 85 ? 7.087 3.661 -18.516 1.00 97.50 85 THR A CA 1
ATOM 688 C C . THR A 1 85 ? 6.961 4.676 -17.386 1.00 97.50 85 THR A C 1
ATOM 690 O O . THR A 1 85 ? 5.894 4.821 -16.793 1.00 97.50 85 THR A O 1
ATOM 693 N N . TRP A 1 86 ? 8.062 5.362 -17.068 1.00 95.06 86 TRP A N 1
ATOM 694 C CA . TRP A 1 86 ? 8.079 6.442 -16.078 1.00 95.06 86 TRP A CA 1
ATOM 695 C C . TRP A 1 86 ? 7.282 7.650 -16.565 1.00 95.06 86 TRP A C 1
ATOM 697 O O . TRP A 1 86 ? 7.306 7.977 -17.755 1.00 95.06 86 TRP A O 1
ATOM 707 N N . ASP A 1 87 ? 6.636 8.350 -15.637 1.00 92.56 87 ASP A N 1
ATOM 708 C CA . ASP A 1 87 ? 5.807 9.518 -15.953 1.00 92.56 87 ASP A CA 1
ATOM 709 C C . ASP A 1 87 ? 6.611 10.675 -16.569 1.00 92.56 87 ASP A C 1
ATOM 711 O O . ASP A 1 87 ? 6.103 11.424 -17.405 1.00 92.56 87 ASP A O 1
ATOM 715 N N . ASP A 1 88 ? 7.887 10.801 -16.196 1.00 90.12 88 ASP A N 1
ATOM 716 C CA . ASP A 1 88 ? 8.833 11.780 -16.746 1.00 90.12 88 ASP A CA 1
ATOM 717 C C . ASP A 1 88 ? 9.531 11.306 -18.034 1.00 90.12 88 ASP A C 1
ATOM 719 O O . ASP A 1 88 ? 10.382 12.007 -18.584 1.00 90.12 88 ASP A O 1
ATOM 723 N N . GLN A 1 89 ? 9.137 10.136 -18.546 1.00 91.75 89 GLN A N 1
ATOM 724 C CA . GLN A 1 89 ? 9.668 9.492 -19.746 1.00 91.75 89 GLN A CA 1
ATOM 725 C C . GLN A 1 89 ? 11.147 9.077 -19.660 1.00 91.75 89 GLN A C 1
ATOM 727 O O . GLN A 1 89 ? 11.742 8.782 -20.705 1.00 91.75 89 GLN A O 1
ATOM 732 N N . ASP A 1 90 ? 11.743 8.971 -18.464 1.00 88.81 90 ASP A N 1
ATOM 733 C CA . ASP A 1 90 ? 13.111 8.459 -18.295 1.00 88.81 90 ASP A CA 1
ATOM 734 C C . ASP A 1 90 ? 13.270 7.092 -19.019 1.00 88.81 90 ASP A C 1
ATOM 736 O O . ASP A 1 90 ? 12.406 6.215 -18.926 1.00 88.81 90 ASP A O 1
ATOM 740 N N . PRO A 1 91 ? 14.302 6.878 -19.855 1.00 92.19 91 PRO A N 1
ATOM 741 C CA . PRO A 1 91 ? 14.491 5.615 -20.574 1.00 92.19 91 PRO A CA 1
ATOM 742 C C . PRO A 1 91 ? 15.151 4.502 -19.743 1.00 92.19 91 PRO A C 1
ATOM 744 O O . PRO A 1 91 ? 15.296 3.382 -20.232 1.00 92.19 91 PRO A O 1
ATOM 747 N N . THR A 1 92 ? 15.601 4.784 -18.524 1.00 91.81 92 THR A N 1
ATOM 748 C CA . THR A 1 92 ? 16.432 3.887 -17.716 1.00 91.81 92 THR A CA 1
ATOM 749 C C . THR A 1 92 ? 15.615 3.045 -16.735 1.00 91.81 92 THR A C 1
ATOM 751 O O . THR A 1 92 ? 14.502 3.393 -16.355 1.00 91.81 92 THR A O 1
ATOM 754 N N . GLY A 1 93 ? 16.152 1.881 -16.348 1.00 88.50 93 GLY A N 1
ATOM 755 C CA . GLY A 1 93 ? 15.623 1.094 -15.226 1.00 88.50 93 GLY A CA 1
ATOM 756 C C . GLY A 1 93 ? 14.162 0.634 -15.343 1.00 88.50 93 GLY A C 1
ATOM 757 O O . GLY A 1 93 ? 13.509 0.518 -14.316 1.00 88.50 93 GLY A O 1
ATOM 758 N N . ARG A 1 94 ? 13.646 0.392 -16.556 1.00 95.06 94 ARG A N 1
ATOM 759 C CA . ARG A 1 94 ? 12.223 0.078 -16.815 1.00 95.06 94 ARG A CA 1
ATOM 760 C C . ARG A 1 94 ? 11.794 -1.362 -16.505 1.00 95.06 94 ARG A C 1
ATOM 762 O O . ARG A 1 94 ? 10.603 -1.619 -16.377 1.00 95.06 94 ARG A O 1
ATOM 769 N N . THR A 1 95 ? 12.748 -2.275 -16.326 1.00 96.62 95 THR A N 1
ATOM 770 C CA . THR A 1 95 ? 12.487 -3.666 -15.933 1.00 96.62 95 THR A CA 1
ATOM 771 C C . THR A 1 95 ? 12.489 -3.807 -14.409 1.00 96.62 95 THR A C 1
ATOM 773 O O . THR A 1 95 ? 13.522 -3.612 -13.763 1.00 96.62 95 THR A O 1
ATOM 776 N N . ILE A 1 96 ? 11.359 -4.193 -13.818 1.00 95.38 96 ILE A N 1
ATOM 777 C CA . ILE A 1 96 ? 11.113 -4.122 -12.372 1.00 95.38 96 ILE A CA 1
ATOM 778 C C . ILE A 1 96 ? 10.689 -5.480 -11.816 1.00 95.38 96 ILE A C 1
ATOM 780 O O . ILE A 1 96 ? 9.842 -6.166 -12.373 1.00 95.38 96 ILE A O 1
ATOM 784 N N . LYS A 1 97 ? 11.228 -5.861 -10.655 1.00 92.94 97 LYS A N 1
ATOM 785 C CA . LYS A 1 97 ? 10.794 -7.069 -9.931 1.00 92.94 97 LYS A CA 1
ATOM 786 C C . LYS A 1 97 ? 9.438 -6.874 -9.257 1.00 92.94 97 LYS A C 1
ATOM 788 O O . LYS A 1 97 ? 9.161 -5.807 -8.716 1.00 92.94 97 LYS A O 1
ATOM 793 N N . ASP A 1 98 ? 8.647 -7.936 -9.161 1.00 90.94 98 ASP A N 1
ATOM 794 C CA . ASP A 1 98 ? 7.321 -7.920 -8.523 1.00 90.94 98 ASP A CA 1
ATOM 795 C C . ASP A 1 98 ? 7.273 -7.383 -7.081 1.00 90.94 98 ASP A C 1
ATOM 797 O O . ASP A 1 98 ? 6.281 -6.795 -6.663 1.00 90.94 98 ASP A O 1
ATOM 801 N N . ASN A 1 99 ? 8.352 -7.521 -6.313 1.00 88.56 99 ASN A N 1
ATOM 802 C CA . ASN A 1 99 ? 8.458 -6.975 -4.957 1.00 88.56 99 ASN A CA 1
ATOM 803 C C . ASN A 1 99 ? 8.918 -5.501 -4.902 1.00 88.56 99 ASN A C 1
ATOM 805 O O . ASN A 1 99 ? 9.116 -4.926 -3.822 1.00 88.56 99 ASN A O 1
ATOM 809 N N . LYS A 1 100 ? 9.136 -4.876 -6.058 1.00 92.38 100 LYS A N 1
ATOM 810 C CA . LYS A 1 100 ? 9.623 -3.500 -6.227 1.00 92.38 100 LYS A CA 1
ATOM 811 C C . LYS A 1 100 ? 8.622 -2.572 -6.909 1.00 92.38 100 LYS A C 1
ATOM 813 O O . LYS A 1 100 ? 8.961 -1.423 -7.166 1.00 92.38 100 LYS A O 1
ATOM 818 N N . ILE A 1 101 ? 7.388 -3.032 -7.049 1.00 92.94 101 ILE A N 1
ATOM 819 C CA . ILE A 1 101 ? 6.251 -2.301 -7.598 1.00 92.94 101 ILE A CA 1
ATOM 820 C C . ILE A 1 101 ? 5.081 -2.348 -6.604 1.00 92.94 101 ILE A C 1
ATOM 822 O O . ILE A 1 101 ? 4.957 -3.311 -5.841 1.00 92.94 101 ILE A O 1
ATOM 826 N N . ALA A 1 102 ? 4.263 -1.303 -6.569 1.00 91.62 102 ALA A N 1
ATOM 827 C CA . ALA A 1 102 ? 3.042 -1.222 -5.772 1.00 91.62 102 ALA A CA 1
ATOM 828 C C . ALA A 1 102 ? 1.977 -0.437 -6.548 1.00 91.62 102 ALA A C 1
ATOM 830 O O . ALA A 1 102 ? 2.320 0.520 -7.236 1.00 91.62 102 ALA A O 1
ATOM 831 N N . LEU A 1 103 ? 0.704 -0.818 -6.435 1.00 90.62 103 LEU A N 1
ATOM 832 C CA . LEU A 1 103 ? -0.401 -0.070 -7.052 1.00 90.62 103 LEU A CA 1
ATOM 833 C C . LEU A 1 103 ? -0.477 1.339 -6.477 1.00 90.62 103 LEU A C 1
ATOM 835 O O . LEU A 1 103 ? -0.355 1.469 -5.266 1.00 90.62 103 LEU A O 1
ATOM 839 N N . ASP A 1 104 ? -0.726 2.364 -7.294 1.00 90.00 104 ASP A N 1
ATOM 840 C CA . ASP A 1 104 ? -0.981 3.730 -6.818 1.00 90.00 104 ASP A CA 1
ATOM 841 C C . ASP A 1 104 ? -2.413 3.880 -6.271 1.00 90.00 104 ASP A C 1
ATOM 843 O O . ASP A 1 104 ? -3.258 4.617 -6.780 1.00 90.00 104 ASP A O 1
ATOM 847 N N . GLN A 1 105 ? -2.721 3.101 -5.238 1.00 82.88 105 GLN A N 1
ATOM 848 C CA . GLN A 1 105 ? -3.991 3.163 -4.536 1.00 82.88 105 GLN A CA 1
ATOM 849 C C . GLN A 1 105 ? -3.858 2.760 -3.069 1.00 82.88 105 GLN A C 1
ATOM 851 O O . GLN A 1 105 ? -3.122 1.844 -2.706 1.00 82.88 105 GLN A O 1
ATOM 856 N N . THR A 1 106 ? -4.675 3.402 -2.243 1.00 79.31 106 THR A N 1
ATOM 857 C CA . THR A 1 106 ? -4.916 2.987 -0.859 1.00 79.31 106 THR A CA 1
ATOM 858 C C . THR A 1 106 ? -5.448 1.562 -0.815 1.00 79.31 106 THR A C 1
ATOM 860 O O . THR A 1 106 ? -6.410 1.271 -1.532 1.00 79.31 106 THR A O 1
ATOM 863 N N . PRO A 1 107 ? -4.900 0.677 0.035 1.00 79.06 107 PRO A N 1
ATOM 864 C CA . PRO A 1 107 ? -5.338 -0.695 0.083 1.00 79.06 107 PRO A CA 1
ATOM 865 C C . PRO A 1 107 ? -6.648 -0.785 0.863 1.00 79.06 107 PRO A C 1
ATOM 867 O O . PRO A 1 107 ? -6.892 -0.053 1.832 1.00 79.06 107 PRO A O 1
ATOM 870 N N . MET A 1 108 ? -7.488 -1.731 0.473 1.00 77.00 108 MET A N 1
ATOM 871 C CA . MET A 1 108 ? -8.675 -2.084 1.238 1.00 77.00 108 MET A CA 1
ATOM 872 C C . MET A 1 108 ? -8.292 -2.810 2.532 1.00 77.00 108 MET A C 1
ATOM 874 O O . MET A 1 108 ? -7.211 -3.382 2.661 1.00 77.00 108 MET A O 1
ATOM 878 N N . LEU A 1 109 ? -9.212 -2.862 3.500 1.00 77.69 109 LEU A N 1
ATOM 879 C CA . LEU A 1 109 ? -8.964 -3.571 4.761 1.00 77.69 109 LEU A CA 1
ATOM 880 C C . LEU A 1 109 ? -8.628 -5.055 4.549 1.00 77.69 109 LEU A C 1
ATOM 882 O O . LEU A 1 109 ? -7.793 -5.610 5.260 1.00 77.69 109 LEU A O 1
ATOM 886 N N . CYS A 1 110 ? -9.247 -5.688 3.551 1.00 79.69 110 CYS A N 1
ATOM 887 C CA . CYS A 1 110 ? -8.966 -7.069 3.174 1.00 79.69 110 CYS A CA 1
ATOM 888 C C . CYS A 1 110 ? -7.629 -7.249 2.440 1.00 79.69 110 CYS A C 1
ATOM 890 O O . CYS A 1 110 ? -7.255 -8.376 2.159 1.00 79.69 110 CYS A O 1
ATOM 892 N N . GLU A 1 111 ? -6.890 -6.184 2.145 1.00 79.00 111 GLU A N 1
ATOM 893 C CA . GLU A 1 111 ? -5.567 -6.233 1.503 1.00 79.00 111 GLU A CA 1
ATOM 894 C C . GLU A 1 111 ? -4.440 -5.936 2.499 1.00 79.00 111 GLU A C 1
ATOM 896 O O . GLU A 1 111 ? -3.256 -6.045 2.182 1.00 79.00 111 GLU A O 1
ATOM 901 N N . LEU A 1 112 ? -4.807 -5.577 3.731 1.00 81.94 112 LEU A N 1
ATOM 902 C CA . LEU A 1 112 ? -3.884 -5.300 4.817 1.00 81.94 112 LEU A CA 1
ATOM 903 C C . LEU A 1 112 ? -3.628 -6.568 5.633 1.00 81.94 112 LEU A C 1
ATOM 905 O O . LEU A 1 112 ? -4.551 -7.220 6.117 1.00 81.94 112 LEU A O 1
ATOM 909 N N . GLY A 1 113 ? -2.351 -6.874 5.853 1.00 84.31 113 GLY A N 1
ATOM 910 C CA . GLY A 1 113 ? -1.910 -7.957 6.727 1.00 84.31 113 GLY A CA 1
ATOM 911 C C . GLY A 1 113 ? -0.783 -7.505 7.647 1.00 84.31 113 GLY A C 1
ATOM 912 O O . GLY A 1 113 ? 0.098 -6.744 7.251 1.00 84.31 113 GLY A O 1
ATOM 913 N N . VAL A 1 114 ? -0.780 -7.981 8.894 1.00 85.38 114 VAL A N 1
ATOM 914 C CA . VAL A 1 114 ? 0.381 -7.791 9.776 1.00 85.38 114 VAL A CA 1
ATOM 915 C C . VAL A 1 114 ? 1.566 -8.570 9.202 1.00 85.38 114 VAL A C 1
ATOM 917 O O . VAL A 1 114 ? 1.431 -9.733 8.830 1.00 85.38 114 VAL A O 1
ATOM 920 N N . ASN A 1 115 ? 2.737 -7.938 9.190 1.00 85.50 115 ASN A N 1
ATOM 921 C CA . ASN A 1 115 ? 3.973 -8.361 8.529 1.00 85.50 115 ASN A CA 1
ATOM 922 C C . ASN A 1 115 ? 4.012 -8.204 6.999 1.00 85.50 115 ASN A C 1
ATOM 924 O O . ASN A 1 115 ? 4.996 -8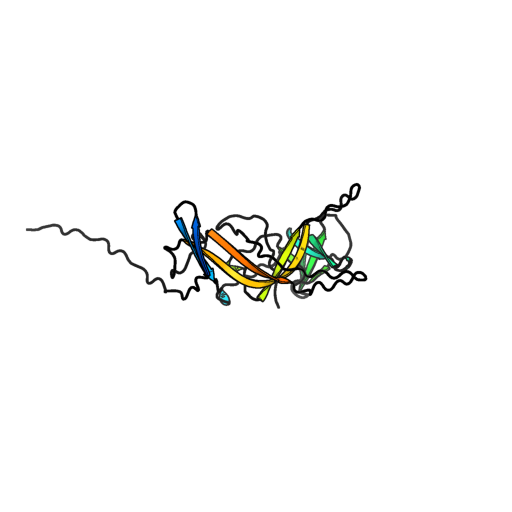.620 6.390 1.00 85.50 115 ASN A O 1
ATOM 928 N N . GLU A 1 116 ? 3.015 -7.570 6.380 1.00 83.50 116 GLU A N 1
ATOM 929 C CA . GLU A 1 116 ? 3.060 -7.267 4.946 1.00 83.50 116 GLU A CA 1
ATOM 930 C C . GLU A 1 116 ? 3.873 -5.989 4.658 1.00 83.50 116 GLU A C 1
ATOM 932 O O . GLU A 1 116 ? 3.842 -5.040 5.460 1.00 83.50 116 GLU A O 1
ATOM 937 N N . PRO A 1 117 ? 4.614 -5.948 3.533 1.00 83.75 117 PRO A N 1
ATOM 938 C CA . PRO A 1 117 ? 5.327 -4.770 3.081 1.00 83.75 117 PRO A CA 1
ATOM 939 C C . PRO A 1 117 ? 4.374 -3.749 2.470 1.00 83.75 117 PRO A C 1
ATOM 941 O O . PRO A 1 117 ? 3.493 -4.077 1.676 1.00 83.75 117 PRO A O 1
ATOM 944 N N . VAL A 1 118 ? 4.596 -2.485 2.810 1.00 84.56 118 VAL A N 1
ATOM 945 C CA . VAL A 1 118 ? 3.847 -1.359 2.254 1.00 84.56 118 VAL A CA 1
ATOM 946 C C . VAL A 1 118 ? 4.755 -0.163 2.002 1.00 84.56 118 VAL A C 1
ATOM 948 O O . VAL A 1 118 ? 5.851 -0.066 2.565 1.00 84.56 118 VAL A O 1
ATOM 951 N N . LEU A 1 119 ? 4.287 0.759 1.166 1.00 84.81 119 LEU A N 1
ATOM 952 C CA . LEU A 1 119 ? 4.914 2.057 0.954 1.00 84.81 119 LEU A CA 1
ATOM 953 C C . LEU A 1 119 ? 4.215 3.139 1.771 1.00 84.81 119 LEU A C 1
ATOM 955 O O . LEU A 1 119 ? 2.995 3.263 1.720 1.00 84.81 119 LEU A O 1
ATOM 959 N N . PHE A 1 120 ? 4.998 3.936 2.492 1.00 77.50 120 PHE A N 1
ATOM 960 C CA . PHE A 1 120 ? 4.518 5.092 3.245 1.00 77.50 120 PHE A CA 1
ATOM 961 C C . PHE A 1 120 ? 5.067 6.384 2.644 1.00 77.50 120 PHE A C 1
ATOM 963 O O . PHE A 1 120 ? 6.272 6.436 2.374 1.00 77.50 120 PHE A O 1
ATOM 970 N N . PRO A 1 121 ? 4.240 7.433 2.499 1.00 75.12 121 PRO A N 1
ATOM 971 C CA . PRO A 1 121 ? 4.736 8.750 2.143 1.00 75.12 121 PRO A CA 1
ATOM 972 C C . PRO A 1 121 ? 5.585 9.315 3.294 1.00 75.12 121 PRO A C 1
ATOM 974 O O . PRO A 1 121 ? 5.177 9.328 4.455 1.00 75.12 121 PRO A O 1
ATOM 977 N N . GLN A 1 122 ? 6.790 9.776 2.976 1.00 69.62 122 GLN A N 1
ATOM 978 C CA . GLN A 1 122 ? 7.735 10.428 3.891 1.00 69.62 122 GLN A CA 1
ATOM 979 C C . GLN A 1 122 ? 7.478 11.941 4.005 1.00 69.62 122 GLN A C 1
ATOM 981 O O . GLN A 1 122 ? 8.110 12.628 4.807 1.00 69.62 122 GLN A O 1
ATOM 986 N N . GLY A 1 123 ? 6.565 12.459 3.183 1.00 63.81 123 GLY A N 1
ATOM 987 C CA . GLY A 1 123 ? 6.371 13.879 2.932 1.00 63.81 123 GLY A CA 1
ATOM 988 C C . GLY A 1 123 ? 6.970 14.308 1.593 1.00 63.81 123 GLY A C 1
ATOM 989 O O . GLY A 1 123 ? 7.440 13.495 0.793 1.00 63.81 123 GLY A O 1
ATOM 990 N N . SER A 1 124 ? 6.936 15.613 1.354 1.00 60.31 124 SER A N 1
ATOM 991 C CA . SER A 1 124 ? 7.475 16.259 0.162 1.00 60.31 124 SER A CA 1
ATOM 992 C C . SER A 1 124 ? 8.734 17.038 0.522 1.00 60.31 124 SER A C 1
ATOM 994 O O . SER A 1 124 ? 8.741 17.803 1.489 1.00 60.31 124 SER A O 1
ATOM 996 N N . TYR A 1 125 ? 9.790 16.899 -0.271 1.00 56.38 125 TYR A N 1
ATOM 997 C CA . TYR A 1 125 ? 10.889 17.861 -0.231 1.00 56.38 125 TYR A CA 1
ATOM 998 C C . TYR A 1 125 ? 10.548 19.004 -1.177 1.00 56.38 125 TYR A C 1
ATOM 1000 O O . TYR A 1 125 ? 10.155 18.750 -2.309 1.00 56.38 125 TYR A O 1
ATOM 1008 N N . ASN A 1 126 ? 10.712 20.252 -0.743 1.00 51.75 126 ASN A N 1
ATOM 1009 C CA . ASN A 1 126 ? 10.737 21.364 -1.685 1.00 51.75 126 ASN A CA 1
ATOM 1010 C C . ASN A 1 126 ? 12.127 21.372 -2.322 1.00 51.75 126 ASN A C 1
ATOM 1012 O O . ASN A 1 126 ? 13.129 21.465 -1.608 1.00 51.75 126 ASN A O 1
ATOM 1016 N N . GLY A 1 127 ? 12.201 21.266 -3.649 1.00 50.75 127 GLY A N 1
ATOM 1017 C CA . GLY A 1 127 ? 13.405 21.704 -4.343 1.00 50.75 127 GLY A CA 1
ATOM 1018 C C . GLY A 1 127 ? 13.637 23.170 -3.976 1.00 50.75 127 GLY A C 1
ATOM 1019 O O . GLY A 1 127 ? 12.682 23.944 -3.934 1.00 50.75 127 GLY A O 1
ATOM 1020 N N . GLY A 1 128 ? 14.867 23.541 -3.606 1.00 47.06 128 GLY A N 1
ATOM 1021 C CA . GLY A 1 128 ? 15.195 24.942 -3.313 1.00 47.06 128 GLY A CA 1
ATOM 1022 C C . GLY A 1 128 ? 14.856 25.859 -4.494 1.00 47.06 128 GLY A C 1
ATOM 1023 O O . GLY A 1 128 ? 14.564 25.360 -5.576 1.00 47.06 128 GLY A O 1
ATOM 1024 N N . ASP A 1 129 ? 14.946 27.177 -4.293 1.00 47.16 129 ASP A N 1
ATOM 1025 C CA . ASP A 1 129 ? 14.374 28.268 -5.116 1.00 47.16 129 ASP A CA 1
ATOM 1026 C C . ASP A 1 129 ? 14.582 28.246 -6.654 1.00 47.16 129 ASP A C 1
ATOM 1028 O O . ASP A 1 129 ? 14.093 29.141 -7.329 1.00 47.16 129 ASP A O 1
ATOM 1032 N N . ASN A 1 130 ? 15.264 27.259 -7.243 1.00 52.16 130 ASN A N 1
ATOM 1033 C CA . ASN A 1 130 ? 15.391 27.059 -8.693 1.00 52.16 130 ASN A CA 1
ATOM 1034 C C . ASN A 1 130 ? 15.413 25.575 -9.135 1.00 52.16 130 ASN A C 1
ATOM 1036 O O . ASN A 1 130 ? 15.937 25.263 -10.203 1.00 52.16 130 ASN A O 1
ATOM 1040 N N . ILE A 1 131 ? 14.905 24.637 -8.327 1.00 50.28 131 ILE A N 1
ATOM 1041 C CA . ILE A 1 131 ? 14.807 23.215 -8.695 1.00 50.28 131 ILE A CA 1
ATOM 1042 C C . ILE A 1 131 ? 13.329 22.814 -8.678 1.00 50.28 131 ILE A C 1
ATOM 1044 O O . ILE A 1 131 ? 12.754 22.631 -7.609 1.00 50.28 131 ILE A O 1
ATOM 1048 N N . GLU A 1 132 ? 12.732 22.596 -9.853 1.00 46.06 132 GLU A N 1
ATOM 1049 C CA . GLU A 1 132 ? 11.373 22.035 -10.042 1.00 46.06 132 GLU A CA 1
ATOM 1050 C C . GLU A 1 132 ? 11.260 20.548 -9.616 1.00 46.06 132 GLU A C 1
ATOM 1052 O O . GLU A 1 132 ? 10.445 19.790 -10.124 1.00 46.06 132 GLU A O 1
ATOM 1057 N N . GLY A 1 133 ? 12.101 20.096 -8.685 1.00 45.91 133 GLY A N 1
ATOM 1058 C CA . GLY A 1 133 ? 12.294 18.690 -8.314 1.00 45.91 133 GLY A CA 1
ATOM 1059 C C . GLY A 1 133 ? 11.759 18.341 -6.930 1.00 45.91 133 GLY A C 1
ATOM 1060 O O . GLY A 1 133 ? 12.272 17.423 -6.286 1.00 45.91 133 GLY A O 1
ATOM 1061 N N . GLY A 1 134 ? 10.785 19.106 -6.432 1.00 55.16 134 GLY A N 1
ATOM 1062 C CA . GLY A 1 134 ? 10.061 18.720 -5.232 1.00 55.16 134 GLY A CA 1
ATOM 1063 C C . GLY A 1 134 ? 9.053 17.624 -5.557 1.00 55.16 134 GLY A C 1
ATOM 1064 O O . GLY A 1 134 ? 8.180 17.825 -6.391 1.00 55.16 134 GLY A O 1
ATOM 1065 N N . GLY A 1 135 ? 9.185 16.464 -4.920 1.00 66.38 135 GLY A N 1
ATOM 1066 C CA . GLY A 1 135 ? 8.308 15.314 -5.138 1.00 66.38 135 GLY A CA 1
ATOM 1067 C C . GLY A 1 135 ? 8.012 14.596 -3.831 1.00 66.38 135 GLY A C 1
ATOM 1068 O O . GLY A 1 135 ? 8.805 14.654 -2.881 1.00 66.38 135 GLY A O 1
ATOM 1069 N N . GLU A 1 136 ? 6.857 13.939 -3.771 1.00 75.12 136 GLU A N 1
ATOM 1070 C CA . GLU A 1 136 ? 6.522 13.059 -2.658 1.00 75.12 136 GLU A CA 1
ATOM 1071 C C . GLU A 1 136 ? 7.481 11.866 -2.651 1.00 75.12 136 GLU A C 1
ATOM 1073 O O . GLU A 1 136 ? 7.747 11.244 -3.682 1.00 75.12 136 GLU A O 1
ATOM 1078 N N . ARG A 1 137 ? 8.064 11.574 -1.489 1.00 79.44 137 ARG A N 1
ATOM 1079 C CA . ARG A 1 137 ? 8.966 10.432 -1.322 1.00 79.44 137 ARG A CA 1
ATOM 1080 C C . ARG A 1 137 ? 8.249 9.318 -0.600 1.00 79.44 137 ARG A C 1
ATOM 1082 O O . ARG A 1 137 ? 7.484 9.567 0.324 1.00 79.44 137 ARG A O 1
ATOM 1089 N N . TYR A 1 138 ? 8.561 8.090 -0.989 1.00 83.69 138 TYR A N 1
ATOM 1090 C CA . TYR A 1 138 ? 7.969 6.901 -0.401 1.00 83.69 138 TYR A CA 1
ATOM 1091 C C . TYR A 1 138 ? 9.048 5.988 0.166 1.00 83.69 138 TYR A C 1
ATOM 1093 O O . TYR A 1 138 ? 10.121 5.826 -0.420 1.00 83.69 138 TYR A O 1
ATOM 1101 N N . HIS A 1 139 ? 8.744 5.362 1.299 1.00 80.69 139 HIS A N 1
ATOM 1102 C CA . HIS A 1 139 ? 9.606 4.377 1.939 1.00 80.69 139 HIS A CA 1
ATOM 1103 C C . HIS A 1 139 ? 8.904 3.052 2.154 1.00 80.69 139 HIS A C 1
ATOM 1105 O O . HIS A 1 139 ? 7.726 2.996 2.490 1.00 80.69 139 HIS A O 1
ATOM 1111 N N . GLU A 1 140 ? 9.690 1.986 2.057 1.00 84.75 140 GLU A N 1
ATOM 1112 C CA . GLU A 1 140 ? 9.245 0.642 2.386 1.00 84.75 140 GLU A CA 1
ATOM 1113 C C . GLU A 1 140 ? 9.218 0.435 3.907 1.00 84.75 140 GLU A C 1
ATOM 1115 O O . GLU A 1 140 ? 10.188 0.716 4.628 1.00 84.75 140 GLU A O 1
ATOM 1120 N N . GLY A 1 141 ? 8.104 -0.089 4.400 1.00 84.31 141 GLY A N 1
ATOM 1121 C CA . GLY A 1 141 ? 7.958 -0.531 5.776 1.00 84.31 141 GLY A CA 1
ATOM 1122 C C . GLY A 1 141 ? 7.113 -1.792 5.877 1.00 84.31 141 GLY A C 1
ATOM 1123 O O . GLY A 1 141 ? 6.603 -2.298 4.886 1.00 84.31 141 GLY A O 1
ATOM 1124 N N . ILE A 1 142 ? 6.994 -2.304 7.096 1.00 84.38 142 ILE A N 1
ATOM 1125 C CA . ILE A 1 142 ? 6.203 -3.483 7.445 1.00 84.38 142 ILE A CA 1
ATOM 1126 C C . ILE A 1 142 ? 5.085 -3.069 8.382 1.00 84.38 142 ILE A C 1
ATOM 1128 O O . ILE A 1 142 ? 5.351 -2.386 9.375 1.00 84.38 142 ILE A O 1
ATOM 1132 N N . ILE A 1 143 ? 3.872 -3.548 8.122 1.00 84.31 143 ILE A N 1
ATOM 1133 C CA . ILE A 1 143 ? 2.744 -3.405 9.043 1.00 84.31 143 ILE A C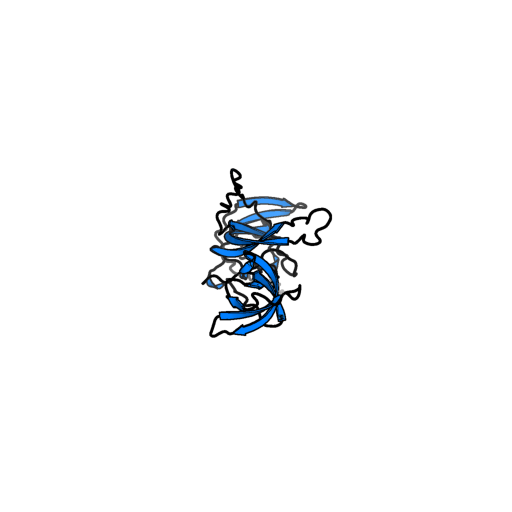A 1
ATOM 1134 C C . ILE A 1 143 ? 3.019 -4.213 10.312 1.00 84.31 143 ILE A C 1
ATOM 1136 O O . ILE A 1 143 ? 3.242 -5.419 10.263 1.00 84.31 143 ILE A O 1
ATOM 1140 N N . THR A 1 144 ? 2.966 -3.567 11.470 1.00 84.56 144 THR A N 1
ATOM 1141 C CA . THR A 1 144 ? 3.132 -4.216 12.780 1.00 84.56 144 THR A CA 1
ATOM 1142 C C . THR A 1 144 ? 1.816 -4.365 13.527 1.00 84.56 144 THR A C 1
ATOM 1144 O O . THR A 1 144 ? 1.707 -5.224 14.400 1.00 84.56 144 THR A O 1
ATOM 1147 N N . LYS A 1 145 ? 0.819 -3.539 13.202 1.00 84.56 145 LYS A N 1
ATOM 1148 C CA . LYS A 1 145 ? -0.498 -3.572 13.834 1.00 84.56 145 LYS A CA 1
ATOM 1149 C C . LYS A 1 145 ? -1.535 -2.903 12.945 1.00 84.56 145 LYS A C 1
ATOM 1151 O O . LYS A 1 145 ? -1.251 -1.871 12.341 1.00 84.56 145 LYS A O 1
ATOM 1156 N N . ILE A 1 146 ? -2.743 -3.455 12.949 1.00 84.31 146 ILE A N 1
ATOM 1157 C CA . ILE A 1 146 ? -3.927 -2.832 12.365 1.00 84.31 146 ILE A CA 1
ATOM 1158 C C . ILE A 1 146 ? -4.931 -2.620 13.501 1.00 84.31 146 ILE A C 1
ATOM 1160 O O . ILE A 1 146 ? -5.144 -3.506 14.332 1.00 84.31 146 ILE A O 1
ATOM 1164 N N . SER A 1 147 ? -5.521 -1.436 13.582 1.00 85.31 147 SER A N 1
ATOM 1165 C CA . SER A 1 147 ? -6.682 -1.175 14.428 1.00 85.31 147 SER A CA 1
ATOM 1166 C C . SER A 1 147 ? -7.779 -0.494 13.628 1.00 85.31 147 SER A C 1
ATOM 1168 O O . SER A 1 147 ? -7.519 0.153 12.619 1.00 85.31 147 SER A O 1
ATOM 1170 N N . ILE A 1 148 ? -9.023 -0.673 14.051 1.00 85.38 148 ILE A N 1
ATOM 1171 C CA . ILE A 1 148 ? -10.187 -0.069 13.400 1.00 85.38 148 ILE A CA 1
ATOM 1172 C C . ILE A 1 148 ? -11.012 0.697 14.422 1.00 85.38 148 ILE A C 1
ATOM 1174 O O . ILE A 1 148 ? -11.136 0.282 15.579 1.00 85.38 148 ILE A O 1
ATOM 1178 N N . LEU A 1 149 ? -11.586 1.815 13.989 1.00 83.25 149 LEU A N 1
ATOM 1179 C CA . LEU A 1 149 ? -12.566 2.568 14.752 1.00 83.25 149 LEU A CA 1
ATOM 1180 C C . LEU A 1 149 ? -13.967 2.122 14.353 1.00 83.25 149 LEU A C 1
ATOM 1182 O O . LEU A 1 149 ? -14.390 2.321 13.213 1.00 83.25 149 LEU A O 1
ATOM 1186 N N . LYS A 1 150 ? -14.716 1.578 15.310 1.00 85.00 150 LYS A N 1
ATOM 1187 C CA . LYS A 1 150 ? -16.124 1.215 15.116 1.00 85.00 150 LYS A CA 1
ATOM 1188 C C . LYS A 1 150 ? -17.003 1.811 16.198 1.00 85.00 150 LYS A C 1
ATOM 1190 O O . LYS A 1 150 ? -16.532 2.136 17.287 1.00 85.00 150 LYS A O 1
ATOM 1195 N N . LYS A 1 151 ? -18.295 1.978 15.918 1.00 84.38 151 LYS A N 1
ATOM 1196 C CA . LYS A 1 151 ? -19.245 2.469 16.932 1.00 84.38 151 LYS A CA 1
ATOM 1197 C C . LYS A 1 151 ? -19.317 1.465 18.085 1.00 84.38 151 LYS A C 1
ATOM 1199 O O . LYS A 1 151 ? -19.365 0.263 17.850 1.00 84.38 151 LYS A O 1
ATOM 1204 N N . GLU A 1 152 ? -19.378 1.950 19.325 1.00 83.06 152 GLU A N 1
ATOM 1205 C CA . GLU A 1 152 ? -19.352 1.108 20.537 1.00 83.06 152 GLU A CA 1
ATOM 1206 C C . GLU A 1 152 ? -20.482 0.067 20.555 1.00 83.06 152 GLU A C 1
ATOM 1208 O O . GLU A 1 152 ? -20.289 -1.047 21.025 1.00 83.06 152 GLU A O 1
ATOM 1213 N N . LYS A 1 153 ? -21.640 0.384 19.963 1.00 82.06 153 LYS A N 1
ATOM 1214 C CA . LYS A 1 153 ? -22.760 -0.562 19.817 1.00 82.06 153 LYS A CA 1
ATOM 1215 C C . LYS A 1 153 ? -22.439 -1.806 18.967 1.00 82.06 153 LYS A C 1
ATOM 1217 O O . LYS A 1 153 ? -23.206 -2.758 19.001 1.00 82.06 153 LYS A O 1
ATOM 1222 N N . PHE A 1 154 ? -21.347 -1.779 18.201 1.00 76.31 154 PHE A N 1
ATOM 1223 C CA . PHE A 1 154 ? -20.846 -2.891 17.386 1.00 76.31 154 PHE A CA 1
ATOM 1224 C C . PHE A 1 154 ? -19.647 -3.604 18.026 1.00 76.31 154 PHE A C 1
ATOM 1226 O O . PHE A 1 154 ? -18.961 -4.404 17.385 1.00 76.31 154 PHE A O 1
ATOM 1233 N N . LEU A 1 155 ? -19.361 -3.305 19.294 1.00 69.81 155 LEU A N 1
ATOM 1234 C CA . LEU A 1 155 ? -18.365 -4.030 20.066 1.00 69.81 155 LEU A CA 1
ATOM 1235 C C . LEU A 1 155 ? -18.795 -5.503 20.191 1.00 69.81 155 LEU A C 1
ATOM 1237 O O . LEU A 1 155 ? -19.919 -5.782 20.609 1.00 69.81 155 LEU A O 1
ATOM 1241 N N . ASN A 1 156 ? -17.893 -6.426 19.842 1.00 66.88 156 ASN A N 1
ATOM 1242 C CA . ASN A 1 156 ? -18.100 -7.884 19.796 1.00 66.88 156 ASN A CA 1
ATOM 1243 C C . ASN A 1 156 ? -18.989 -8.424 18.660 1.00 66.88 156 ASN A C 1
ATOM 1245 O O . ASN A 1 156 ? -19.360 -9.596 18.699 1.00 66.88 156 ASN A O 1
ATOM 1249 N N . LEU A 1 157 ? -19.359 -7.598 17.680 1.00 63.41 157 LEU A N 1
ATOM 1250 C CA . LEU A 1 157 ? -20.022 -8.065 16.462 1.00 63.41 157 LEU A CA 1
ATOM 1251 C C . LEU A 1 157 ? -18.993 -8.220 15.340 1.00 63.41 157 LEU A C 1
ATOM 1253 O O . LEU A 1 157 ? -18.107 -7.369 15.218 1.00 63.41 157 LEU A O 1
ATOM 1257 N N . GLU A 1 158 ? -19.146 -9.258 14.507 1.00 65.94 158 GLU A N 1
ATOM 1258 C CA . GLU A 1 158 ? -18.515 -9.288 13.183 1.00 65.94 158 GLU A CA 1
ATOM 1259 C C . GLU A 1 158 ? -18.981 -8.044 12.420 1.00 65.94 158 GLU A C 1
ATOM 1261 O O . GLU A 1 158 ? -20.176 -7.826 12.206 1.00 65.94 158 GLU A O 1
ATOM 1266 N N . VAL A 1 159 ? -18.026 -7.171 12.117 1.00 61.09 159 VAL A N 1
ATOM 1267 C CA . VAL A 1 159 ? -18.280 -5.845 11.558 1.00 61.09 159 VAL A CA 1
ATOM 1268 C C . VAL A 1 159 ? -18.212 -5.970 10.048 1.00 61.09 159 VAL A C 1
ATOM 1270 O O . VAL A 1 159 ? -17.211 -6.447 9.519 1.00 61.09 159 VAL A O 1
ATOM 1273 N N . SER A 1 160 ? -19.257 -5.531 9.352 1.00 65.06 160 SER A N 1
ATOM 1274 C CA . SER A 1 160 ? -19.152 -5.337 7.903 1.00 65.06 160 SER A CA 1
ATOM 1275 C C . SER A 1 160 ? -18.287 -4.108 7.607 1.00 65.06 160 SER A C 1
ATOM 1277 O O . SER A 1 160 ? -18.330 -3.142 8.369 1.00 65.06 160 SER A O 1
ATOM 1279 N N . ASP A 1 161 ? -17.569 -4.086 6.482 1.00 63.25 161 ASP A N 1
ATOM 1280 C CA . ASP A 1 161 ? -16.719 -2.946 6.087 1.00 63.25 161 ASP A CA 1
ATOM 1281 C C . ASP A 1 161 ? -17.463 -1.594 6.128 1.00 63.25 161 ASP A C 1
ATOM 1283 O O . ASP A 1 161 ? -16.879 -0.563 6.451 1.00 63.25 161 ASP A O 1
ATOM 1287 N N . SER A 1 162 ? -18.782 -1.600 5.898 1.00 63.75 162 SER A N 1
ATOM 1288 C CA . SER A 1 162 ? -19.646 -0.410 5.948 1.00 63.75 162 SER A CA 1
ATOM 1289 C C . SER A 1 162 ? -19.805 0.234 7.337 1.00 63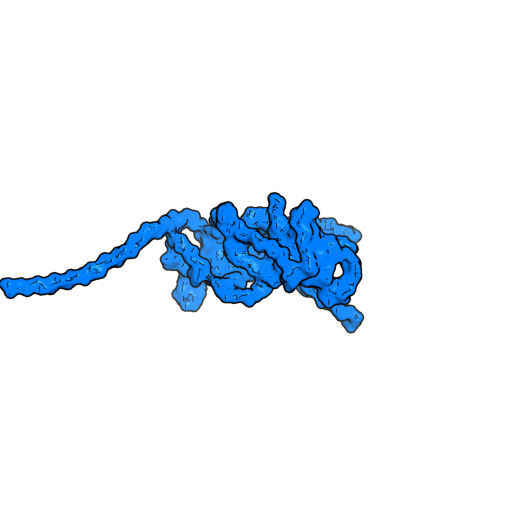.75 162 SER A C 1
ATOM 1291 O O . SER A 1 162 ? -20.297 1.358 7.451 1.00 63.75 162 SER A O 1
ATOM 1293 N N . GLU A 1 163 ? -19.408 -0.460 8.403 1.00 69.50 163 GLU A N 1
ATOM 1294 C CA . GLU A 1 163 ? -19.531 -0.007 9.794 1.00 69.50 163 GLU A CA 1
ATOM 1295 C C . GLU A 1 163 ? -18.195 0.467 10.393 1.00 69.50 163 GLU A C 1
ATOM 1297 O O . GLU A 1 163 ? -18.152 0.908 11.551 1.00 69.50 163 GLU A O 1
ATOM 1302 N N . ILE A 1 164 ? -17.122 0.403 9.600 1.00 73.12 164 ILE A N 1
ATOM 1303 C CA . ILE A 1 164 ? -15.787 0.884 9.944 1.00 73.12 164 ILE A CA 1
ATOM 1304 C C . ILE A 1 164 ? -15.696 2.361 9.575 1.00 73.12 164 ILE A C 1
ATOM 1306 O O . ILE A 1 164 ? -15.915 2.756 8.433 1.00 73.12 164 ILE A O 1
ATOM 1310 N N . GLU A 1 165 ? -15.398 3.193 10.569 1.00 77.75 165 GLU A N 1
ATOM 1311 C CA . GLU A 1 165 ? -15.271 4.638 10.369 1.00 77.75 165 GLU A CA 1
ATOM 1312 C C . GLU A 1 165 ? -13.858 5.002 9.912 1.00 77.75 165 GLU A C 1
ATOM 1314 O O . GLU A 1 165 ? -13.680 5.818 9.012 1.00 77.75 165 GLU A O 1
ATOM 1319 N N . GLU A 1 166 ? -12.851 4.424 10.568 1.00 78.38 166 GLU A N 1
ATOM 1320 C CA . GLU A 1 166 ? -11.442 4.707 10.307 1.00 78.38 166 GLU A CA 1
ATOM 1321 C C . GLU A 1 166 ? -10.618 3.429 10.495 1.00 78.38 166 GLU A C 1
ATOM 1323 O O . GLU A 1 166 ? -10.905 2.614 11.377 1.00 78.38 166 GLU A O 1
ATOM 1328 N N . VAL A 1 167 ? -9.580 3.272 9.675 1.00 75.88 167 VAL A N 1
ATOM 1329 C CA . VAL A 1 167 ? -8.563 2.227 9.813 1.00 75.88 167 VAL A CA 1
ATOM 1330 C C . VAL A 1 167 ? -7.273 2.896 10.284 1.00 75.88 167 VAL A C 1
ATOM 1332 O O . VAL A 1 167 ? -6.939 4.015 9.912 1.00 75.88 167 VAL A O 1
ATOM 1335 N N . PHE A 1 168 ? -6.527 2.230 11.146 1.00 79.31 168 PHE A N 1
ATOM 1336 C CA . PHE A 1 168 ? -5.230 2.685 11.610 1.00 79.31 168 PHE A CA 1
ATOM 1337 C C . PHE A 1 168 ? -4.219 1.588 11.336 1.00 79.31 168 PHE A C 1
ATOM 1339 O O . PHE A 1 168 ? -4.402 0.440 11.742 1.00 79.31 168 PHE A O 1
ATOM 1346 N N . VAL A 1 169 ? -3.133 1.950 10.664 1.00 76.62 169 VAL A N 1
ATOM 1347 C CA . VAL A 1 169 ? -2.042 1.030 10.359 1.00 76.62 169 VAL A CA 1
ATOM 1348 C C . VAL A 1 169 ? -0.793 1.558 11.043 1.00 76.62 169 VAL A C 1
ATOM 1350 O O . VAL A 1 169 ? -0.341 2.670 10.779 1.00 76.62 169 VAL A O 1
ATOM 1353 N N . ALA A 1 170 ? -0.236 0.765 11.952 1.00 77.88 170 ALA A N 1
ATOM 1354 C CA . ALA A 1 170 ? 1.089 1.013 12.490 1.00 77.88 170 ALA A CA 1
ATOM 1355 C C . ALA A 1 170 ? 2.102 0.173 11.716 1.00 77.88 170 ALA A C 1
ATOM 1357 O O . ALA A 1 170 ? 1.838 -0.985 11.380 1.00 77.88 170 ALA A O 1
ATOM 1358 N N . GLY A 1 171 ? 3.279 0.742 11.475 1.00 77.06 171 GLY A N 1
ATOM 1359 C CA . GLY A 1 171 ? 4.358 0.044 10.801 1.00 77.06 171 GLY A CA 1
ATOM 1360 C C . GLY A 1 171 ? 5.735 0.415 11.327 1.00 77.06 171 GLY A C 1
ATOM 1361 O O . GLY A 1 171 ? 5.897 1.324 12.142 1.00 77.06 171 GLY A O 1
ATOM 1362 N N . ARG A 1 172 ? 6.740 -0.315 10.850 1.00 77.75 172 ARG A N 1
ATOM 1363 C CA . ARG A 1 172 ? 8.163 -0.012 11.049 1.00 77.75 172 ARG A CA 1
ATOM 1364 C C . ARG A 1 172 ? 8.869 0.052 9.701 1.00 77.75 172 ARG A C 1
ATOM 1366 O O . ARG A 1 172 ? 8.524 -0.713 8.807 1.00 77.75 172 ARG A O 1
ATOM 1373 N N . HIS A 1 173 ? 9.866 0.918 9.556 1.00 72.44 173 HIS A N 1
ATOM 1374 C CA . HIS A 1 173 ? 10.698 0.932 8.350 1.00 72.44 173 HIS A CA 1
ATOM 1375 C C . HIS A 1 173 ? 11.495 -0.373 8.214 1.00 72.44 173 HIS A C 1
ATOM 1377 O O . HIS A 1 173 ? 11.922 -0.947 9.219 1.00 72.44 173 HIS A O 1
ATOM 1383 N N . LEU A 1 174 ? 11.705 -0.834 6.977 1.00 68.94 174 LEU A N 1
ATOM 1384 C CA . LEU A 1 174 ? 12.591 -1.974 6.694 1.00 68.94 174 LEU A CA 1
ATOM 1385 C C . LEU A 1 174 ? 14.064 -1.580 6.642 1.00 68.94 174 LEU A C 1
ATOM 1387 O O . LEU A 1 174 ? 14.932 -2.370 7.005 1.00 68.94 174 LEU A O 1
ATOM 1391 N N . SER A 1 175 ? 14.356 -0.356 6.219 1.00 60.62 175 SER A N 1
ATOM 1392 C CA . SER A 1 175 ? 15.683 0.222 6.370 1.00 60.62 175 SER A CA 1
ATOM 1393 C C . SER A 1 175 ? 15.794 0.810 7.771 1.00 60.62 175 SER A C 1
ATOM 1395 O O . SER A 1 175 ? 15.063 1.749 8.086 1.00 60.62 175 SER A O 1
ATOM 1397 N N . GLU A 1 176 ? 16.729 0.326 8.597 1.00 48.47 176 GLU A N 1
ATOM 1398 C CA . GLU A 1 176 ? 17.284 1.204 9.628 1.00 48.47 176 GLU A CA 1
ATOM 1399 C C . GLU A 1 176 ? 17.829 2.421 8.874 1.00 48.47 176 GLU A C 1
ATOM 1401 O O . GLU A 1 176 ? 18.712 2.251 8.027 1.00 48.47 176 GLU A O 1
ATOM 1406 N N . PRO A 1 177 ? 17.322 3.637 9.107 1.00 45.94 177 PRO A N 1
ATOM 1407 C CA . PRO A 1 177 ? 17.827 4.814 8.429 1.00 45.94 177 PRO A CA 1
ATOM 1408 C C . PRO A 1 177 ? 19.154 5.208 9.082 1.00 45.94 177 PRO A C 1
ATOM 1410 O O . PRO A 1 177 ? 19.296 6.260 9.688 1.00 45.94 177 PRO A O 1
ATOM 1413 N N . LYS A 1 178 ? 20.161 4.345 8.985 1.00 45.56 178 LYS A N 1
ATOM 1414 C CA . LYS A 1 178 ? 21.541 4.673 9.319 1.00 45.56 178 LYS A CA 1
ATOM 1415 C C . LYS A 1 178 ? 22.219 5.187 8.059 1.00 45.56 178 LYS A C 1
ATOM 1417 O O . LYS A 1 178 ? 23.192 4.613 7.587 1.00 45.56 178 LYS A O 1
ATOM 1422 N N . MET A 1 179 ? 21.712 6.289 7.512 1.00 43.06 179 MET A N 1
ATOM 1423 C CA . MET A 1 179 ? 22.569 7.138 6.691 1.00 43.06 179 MET A CA 1
ATOM 1424 C C . MET A 1 179 ? 23.411 7.979 7.645 1.00 43.06 179 MET A C 1
ATOM 1426 O O . MET A 1 179 ? 22.889 8.839 8.351 1.00 43.06 179 MET A O 1
ATOM 1430 N N . LYS A 1 180 ? 24.714 7.693 7.685 1.00 40.00 180 LYS A N 1
ATOM 1431 C CA . LYS A 1 180 ? 25.709 8.593 8.265 1.00 40.00 180 LYS A CA 1
ATOM 1432 C C . LYS A 1 180 ? 26.214 9.504 7.155 1.00 40.00 180 LYS A C 1
ATOM 1434 O O . LYS A 1 180 ? 26.930 9.044 6.270 1.00 40.00 180 LYS A O 1
ATOM 1439 N N . PHE A 1 181 ? 25.852 10.779 7.210 1.00 39.00 181 PHE A N 1
ATOM 1440 C CA . PHE A 1 181 ? 26.520 11.826 6.437 1.00 39.00 181 PHE A CA 1
ATOM 1441 C C . PHE A 1 181 ? 27.432 12.590 7.397 1.00 39.00 181 PHE A C 1
ATOM 1443 O O . PHE A 1 181 ? 26.984 13.483 8.113 1.00 39.00 181 PHE A O 1
ATOM 1450 N N . GLY A 1 182 ? 28.702 12.181 7.472 1.00 57.34 182 GLY A N 1
ATOM 1451 C CA . GLY A 1 182 ? 29.629 12.687 8.488 1.00 57.34 182 GLY A CA 1
ATOM 1452 C C . GLY A 1 182 ? 29.148 12.350 9.904 1.00 57.34 182 GLY A C 1
ATOM 1453 O O . GLY A 1 182 ? 28.837 11.194 10.192 1.00 57.34 182 GLY A O 1
ATOM 1454 N N . ASP A 1 183 ? 29.051 13.367 10.760 1.00 45.44 183 ASP A N 1
ATOM 1455 C CA . ASP A 1 183 ? 28.652 13.231 12.168 1.00 45.44 183 ASP A CA 1
ATOM 1456 C C . ASP A 1 183 ? 27.126 13.253 12.389 1.00 45.44 183 ASP A C 1
ATOM 1458 O O . ASP A 1 183 ? 26.656 13.115 13.518 1.00 45.44 183 ASP A O 1
ATOM 1462 N N . PHE A 1 184 ? 26.327 13.408 11.328 1.00 29.67 184 PHE A N 1
ATOM 1463 C CA . PHE A 1 184 ? 24.870 13.465 11.437 1.00 29.67 184 PHE A CA 1
ATOM 1464 C C . PHE A 1 184 ? 24.247 12.063 11.402 1.00 29.67 184 PHE A C 1
ATOM 1466 O O . PHE A 1 184 ? 24.443 11.298 10.452 1.00 29.67 184 PHE A O 1
ATOM 1473 N N . SER A 1 185 ? 23.454 11.745 12.430 1.00 34.34 185 SER A N 1
ATOM 1474 C CA . SER A 1 185 ? 22.583 10.566 12.486 1.00 34.34 185 SER A CA 1
ATOM 1475 C C . SER A 1 185 ? 21.131 10.992 12.678 1.00 34.34 185 SER A C 1
ATOM 1477 O O . SER A 1 185 ? 20.842 11.776 13.581 1.00 34.34 185 SER A O 1
ATOM 1479 N N . TRP A 1 186 ? 20.222 10.432 11.882 1.00 37.38 186 TRP A N 1
ATOM 1480 C CA . TRP A 1 186 ? 18.785 10.684 11.986 1.00 37.38 186 TRP A CA 1
ATOM 1481 C C . TRP A 1 186 ? 18.083 9.396 12.427 1.00 37.38 186 TRP A C 1
ATOM 1483 O O . TRP A 1 186 ? 18.248 8.356 11.796 1.00 37.38 186 TRP A O 1
ATOM 1493 N N . GLU A 1 187 ? 17.300 9.449 13.503 1.00 34.31 187 GLU A N 1
ATOM 1494 C CA . GLU A 1 187 ? 16.423 8.349 13.914 1.00 34.31 187 GLU A CA 1
ATOM 1495 C C . GLU A 1 187 ? 14.995 8.696 13.486 1.00 34.31 187 GLU A C 1
ATOM 1497 O O . GLU A 1 187 ? 14.393 9.643 13.994 1.00 34.31 187 GLU A O 1
ATOM 1502 N N . TRP A 1 188 ? 14.451 7.949 12.527 1.00 41.78 188 TRP A N 1
ATOM 1503 C CA . TRP A 1 188 ? 13.089 8.176 12.055 1.00 41.78 188 TRP A CA 1
ATOM 1504 C C . TRP A 1 188 ? 12.124 7.385 12.932 1.00 41.78 188 TRP A C 1
ATOM 1506 O O . TRP A 1 188 ? 12.036 6.160 12.847 1.00 41.78 188 TRP A O 1
ATOM 1516 N N . LYS A 1 189 ? 11.388 8.092 13.790 1.00 38.47 189 LYS A N 1
ATOM 1517 C CA . LYS A 1 189 ? 10.237 7.529 14.496 1.00 38.47 189 LYS A CA 1
ATOM 1518 C C . LYS A 1 189 ? 9.020 7.703 13.601 1.00 38.47 189 LYS A C 1
ATOM 1520 O O . LYS A 1 189 ? 8.516 8.817 13.473 1.00 38.47 189 LYS A O 1
ATOM 1525 N N . MET A 1 190 ? 8.547 6.618 12.982 1.00 39.84 190 MET A N 1
ATOM 1526 C CA . MET A 1 190 ? 7.233 6.658 12.341 1.00 39.84 190 MET A CA 1
ATOM 1527 C C . MET A 1 190 ? 6.199 6.994 13.405 1.00 39.84 190 MET A C 1
ATOM 1529 O O . MET A 1 190 ? 5.975 6.237 14.351 1.00 39.84 190 MET A O 1
ATOM 1533 N N . THR A 1 191 ? 5.591 8.161 13.250 1.00 40.50 191 THR A N 1
ATOM 1534 C CA . THR A 1 191 ? 4.374 8.503 13.968 1.00 40.50 191 THR A CA 1
ATOM 1535 C C . THR A 1 191 ? 3.237 7.947 13.127 1.00 40.50 191 THR A C 1
ATOM 1537 O O . THR A 1 191 ? 3.194 8.224 11.935 1.00 40.50 191 THR A O 1
ATOM 1540 N N . MET A 1 192 ? 2.385 7.119 13.742 1.00 37.56 192 MET A N 1
ATOM 1541 C CA . MET A 1 192 ? 1.176 6.526 13.159 1.00 37.56 192 MET A CA 1
ATOM 1542 C C . MET A 1 192 ? 0.542 7.433 12.096 1.00 37.56 192 MET A C 1
ATOM 1544 O O . MET A 1 192 ? -0.096 8.431 12.434 1.00 37.56 192 MET A O 1
ATOM 1548 N N . SER A 1 193 ? 0.682 7.079 10.822 1.00 38.88 193 SER A N 1
ATOM 1549 C CA . SER A 1 193 ? -0.138 7.682 9.780 1.00 38.88 193 SER A CA 1
ATOM 1550 C C . SER A 1 193 ? -1.525 7.061 9.906 1.00 38.88 193 SER A C 1
ATOM 1552 O O . SER A 1 193 ? -1.726 5.882 9.623 1.00 38.88 193 SER A O 1
ATOM 1554 N N . VAL A 1 194 ? -2.474 7.842 10.420 1.00 39.91 194 VAL A N 1
ATOM 1555 C CA . VAL A 1 194 ? -3.895 7.487 10.431 1.00 39.91 194 VAL A CA 1
ATOM 1556 C C . VAL A 1 194 ? -4.343 7.386 8.978 1.00 39.91 194 VAL A C 1
ATOM 1558 O O . VAL A 1 194 ? -4.556 8.405 8.323 1.00 39.91 194 VAL A O 1
ATOM 1561 N N . LEU A 1 195 ? -4.446 6.165 8.461 1.00 46.59 195 LEU A N 1
ATOM 1562 C CA . LEU A 1 195 ? -4.950 5.939 7.120 1.00 46.59 195 LEU A CA 1
ATOM 1563 C C . LEU A 1 195 ? -6.475 5.897 7.165 1.00 46.59 195 LEU A C 1
ATOM 1565 O O . LEU A 1 195 ? -7.076 4.851 7.392 1.00 46.59 195 LEU A O 1
ATOM 1569 N N . LYS A 1 196 ? -7.125 7.036 6.928 1.00 42.22 196 LYS A N 1
ATOM 1570 C CA . LYS A 1 196 ? -8.577 7.047 6.739 1.00 42.22 196 LYS A CA 1
ATOM 1571 C C . LYS A 1 196 ? -8.917 6.352 5.426 1.00 42.22 196 LYS A C 1
ATOM 1573 O O . LYS A 1 196 ? -8.997 7.009 4.398 1.00 42.22 196 LYS A O 1
ATOM 1578 N N . VAL A 1 197 ? -9.109 5.039 5.472 1.00 44.44 197 VAL A N 1
ATOM 1579 C CA . VAL A 1 197 ? -9.709 4.276 4.377 1.00 44.44 197 VAL A CA 1
ATOM 1580 C C . VAL A 1 197 ? -11.215 4.548 4.435 1.00 44.44 197 VAL A C 1
ATOM 1582 O O . VAL A 1 197 ? -11.855 4.121 5.399 1.00 44.44 197 VAL A O 1
ATOM 1585 N N . PRO A 1 198 ? -11.807 5.297 3.487 1.00 39.66 198 PRO A N 1
ATOM 1586 C CA . PRO A 1 198 ? -13.251 5.451 3.443 1.00 39.66 198 PRO A CA 1
ATOM 1587 C C . PRO A 1 198 ? -13.864 4.086 3.111 1.00 39.66 198 PRO A C 1
ATOM 1589 O O . PRO A 1 198 ? -13.324 3.382 2.257 1.00 39.66 198 PRO A O 1
ATOM 1592 N N . PRO A 1 199 ? -15.017 3.717 3.688 1.00 38.59 199 PRO A N 1
ATOM 1593 C CA . PRO A 1 199 ? -15.644 2.422 3.421 1.00 38.59 199 PRO A CA 1
ATOM 1594 C C . PRO A 1 199 ? -16.066 2.207 1.951 1.00 38.59 199 PRO A C 1
ATOM 1596 O O . PRO A 1 199 ? -16.457 1.098 1.601 1.00 38.59 199 PRO A O 1
ATOM 1599 N N . THR A 1 200 ? -15.994 3.228 1.078 1.00 34.66 200 THR A N 1
ATOM 1600 C CA . THR A 1 200 ? -16.513 3.154 -0.304 1.00 34.66 200 THR A CA 1
ATOM 1601 C C . THR A 1 200 ? -15.822 4.024 -1.370 1.00 34.66 200 THR A C 1
ATOM 1603 O O . THR A 1 200 ? -16.371 4.132 -2.465 1.00 34.66 200 THR A O 1
ATOM 1606 N N . THR A 1 201 ? -14.655 4.648 -1.152 1.00 31.98 201 THR A N 1
ATOM 1607 C CA . THR A 1 201 ? -14.094 5.504 -2.225 1.00 31.98 201 THR A CA 1
ATOM 1608 C C . THR A 1 201 ? -12.575 5.627 -2.252 1.00 31.98 201 THR A C 1
ATOM 1610 O O . THR A 1 201 ? -11.941 5.894 -1.236 1.00 31.98 201 THR A O 1
ATOM 1613 N N . PHE A 1 202 ? -12.044 5.478 -3.470 1.00 34.94 202 PHE A N 1
ATOM 1614 C CA . PHE A 1 202 ? -10.662 5.684 -3.891 1.00 34.94 202 PHE A CA 1
ATOM 1615 C C . PHE A 1 202 ? -10.122 7.060 -3.472 1.00 34.94 202 PHE A C 1
ATOM 1617 O O . PHE A 1 202 ? -10.751 8.090 -3.721 1.00 34.94 202 PHE A O 1
ATOM 1624 N N . GLY A 1 203 ? -8.937 7.062 -2.865 1.00 29.92 203 GLY A N 1
ATOM 1625 C CA . GLY A 1 203 ? -8.173 8.256 -2.508 1.00 29.92 203 GLY A CA 1
ATOM 1626 C C . GLY A 1 203 ? -6.903 7.878 -1.749 1.00 29.92 203 GLY A C 1
ATOM 1627 O O . GLY A 1 203 ? -6.982 7.084 -0.818 1.00 29.92 203 GLY A O 1
ATOM 1628 N N . THR A 1 204 ? -5.772 8.432 -2.196 1.00 36.75 204 THR A N 1
ATOM 1629 C CA . THR A 1 204 ? -4.351 8.176 -1.865 1.00 36.75 204 THR A CA 1
ATOM 1630 C C . THR A 1 204 ? -4.010 7.920 -0.395 1.00 36.75 204 THR A C 1
ATOM 1632 O O . THR A 1 204 ? -4.429 8.674 0.488 1.00 36.75 204 THR A O 1
ATOM 1635 N N . GLY A 1 205 ? -3.160 6.919 -0.146 1.00 38.38 205 GLY A N 1
ATOM 1636 C CA . GLY A 1 205 ? -2.712 6.567 1.197 1.00 38.38 205 GLY A CA 1
ATOM 1637 C C . GLY A 1 205 ? -2.306 5.100 1.349 1.00 38.38 205 GLY A C 1
ATOM 1638 O O . GLY A 1 205 ? -3.134 4.231 1.569 1.00 38.38 205 GLY A O 1
ATOM 1639 N N . VAL A 1 206 ? -0.992 4.864 1.370 1.00 40.28 206 VAL A N 1
ATOM 1640 C CA . VAL A 1 206 ? -0.337 3.554 1.544 1.00 40.28 206 VAL A CA 1
ATOM 1641 C C . VAL A 1 206 ? -0.525 2.642 0.335 1.00 40.28 206 VAL A C 1
ATOM 1643 O O . VAL A 1 206 ? -1.608 2.531 -0.200 1.00 40.28 206 VAL A O 1
ATOM 1646 N N . LEU A 1 207 ? 0.544 1.999 -0.124 1.00 47.88 207 LEU A N 1
ATOM 1647 C CA . LEU A 1 207 ? 0.481 1.093 -1.275 1.00 47.88 207 LEU A CA 1
ATOM 1648 C C . LEU A 1 207 ? 0.976 -0.277 -0.837 1.00 47.88 207 LEU A C 1
ATOM 1650 O O . LEU A 1 207 ? 2.051 -0.376 -0.235 1.00 47.88 207 LEU A O 1
ATOM 1654 N N . THR A 1 208 ? 0.202 -1.329 -1.082 1.00 41.66 208 THR A N 1
ATOM 1655 C CA . THR A 1 208 ? 0.588 -2.693 -0.708 1.00 41.66 208 THR A CA 1
ATOM 1656 C C . THR A 1 208 ? 1.601 -3.256 -1.693 1.00 41.66 208 THR A C 1
ATOM 1658 O O . THR A 1 208 ? 1.506 -3.082 -2.907 1.00 41.66 208 THR A O 1
ATOM 1661 N N . LYS A 1 209 ? 2.602 -3.950 -1.150 1.00 42.09 209 LYS A N 1
ATOM 1662 C CA . LYS A 1 209 ? 3.558 -4.747 -1.913 1.00 42.09 209 LYS A CA 1
ATOM 1663 C C . LYS A 1 209 ? 3.338 -6.221 -1.631 1.00 42.09 209 LYS A C 1
ATOM 1665 O O . LYS A 1 209 ? 2.878 -6.610 -0.562 1.00 42.09 209 LYS A O 1
ATOM 1670 N N . ARG A 1 210 ? 3.747 -7.068 -2.570 1.00 37.16 210 ARG A N 1
ATOM 1671 C CA . ARG A 1 210 ? 3.742 -8.518 -2.375 1.00 37.16 210 ARG A CA 1
ATOM 1672 C C . ARG A 1 210 ? 4.879 -8.938 -1.430 1.00 37.16 210 ARG A C 1
ATOM 1674 O O . ARG A 1 210 ? 6.049 -8.706 -1.738 1.00 37.16 210 ARG A O 1
ATOM 1681 N N . ALA A 1 211 ? 4.564 -9.597 -0.312 1.00 38.06 211 ALA A N 1
ATOM 1682 C CA . ALA A 1 211 ? 5.523 -10.450 0.398 1.00 38.06 211 ALA A CA 1
ATOM 1683 C C . ALA A 1 211 ? 5.625 -11.827 -0.282 1.00 38.06 211 ALA A C 1
ATOM 1685 O O . ALA A 1 211 ? 4.605 -12.388 -0.698 1.00 38.06 211 ALA A O 1
ATOM 1686 N N . ARG A 1 212 ? 6.852 -12.360 -0.376 1.00 37.12 212 ARG A N 1
ATOM 1687 C CA . ARG A 1 212 ? 7.119 -13.752 -0.783 1.00 37.12 212 ARG A CA 1
ATOM 1688 C C . ARG A 1 212 ? 6.482 -14.750 0.175 1.00 37.12 212 ARG A C 1
ATOM 1690 O O . ARG A 1 212 ? 6.518 -14.480 1.395 1.00 37.12 212 ARG A O 1
#

Radius of gyration: 22.78 Å; chains: 1; bounding box: 96×47×44 Å

Secondary structure (DSSP, 8-state):
----------------PPP---EEEEEEETTEEEEEEE----GGG-------TT-EEEEEEGGGTEEEEEEEEEEETTTTEEEEEETT---S--EEEGGGEEESSPPPGGG--TT-EEEEEEEEPPPPTT-----EEEEEEEEEEEEEEEEGGGTTS---GGGEEEEEEEEEESS-----BTTB--------------TT------EE----

Organism: NCBI:txid180227

pLDDT: mean 70.89, std 20.89, range [29.67, 98.06]

Sequence (212 aa):
MGNPTSKGKKEEVEDRKQTNDVVLKKIKKDGVNYVEVVYEPHKDMVRRLQPEPGDHVLTFHEPTCCYYFSTVDSFDQATMLYEVTWDDQDPTGRTIKDNKIALDQTPMLCELGVNEPVLFPQGSYNGGDNIEGGGERYHEGIITKISILKKEKFLNLEVSDSEIEEVFVAGRHLSEPKMKFGDFSWEWKMTMSVLKVPPTTFGTGVLTKRAR

Foldseek 3Di:
DDDDDDDDDDPPPPPFFFDPWDFDDWDADPNFIKTKTFDADDPVLADADFDAAQFWKWFQQVVVRFTAIWGWHHADPVQQWTATAGPVRDPPRRIGHQQGMFGQWDDDPSNDHAFFKKKFWPDWDDDPPPDPPIDTTIAIWGFHTKIFMFTPVCNRGPDDLQRTQWIWTDIDGPDQPPPDPDPDDDGDDDDTDGPGDDSDDIDGGMTTGDDD